Protein AF-A0AAN8U258-F1 (afdb_monomer_lite)

Secondary structure (DSSP, 8-state):
-------HHHHHHHHHHHHHHHHH--S-GGGB-HHHHHT--PPSS-----TT-THHHHHHHHTTSPTTTS-TT-----EE-S-SS-----------HHHHHHHHHTT-TTEESPPPHHHHHHHHHSEE----EE----S------TT--THHHHHHHTT--TTGGGSSEE-S--TTTSSS-EE-BTT--HHHHHHHHS-BS---STTPPPP-B---SGGG-TTSTTSHHHHHHHHHHHHHHHHHHHHHHTT-

InterPro domains:
  IPR002937 Amine oxidase [PF01593] (31-146)
  IPR002937 Amine oxidase [PF01593] (174-243)
  IPR036188 FAD/NAD(P)-binding domain superfamily [G3DSA:3.50.50.60] (152-251)
  IPR036188 FAD/NAD(P)-binding domain superfamily [SSF51905] (26-246)
  IPR050281 Flavin monoamine oxidase and related enzymes [PTHR10742] (7-251)

Structure (mmCIF, N/CA/C/O backbone):
data_AF-A0AAN8U258-F1
#
_entry.id   AF-A0AAN8U258-F1
#
loop_
_atom_site.group_PDB
_atom_site.id
_atom_site.type_symbol
_atom_site.label_atom_id
_atom_site.label_alt_id
_atom_site.label_comp_id
_atom_site.label_asym_id
_atom_site.label_entity_id
_atom_site.label_seq_id
_atom_site.pdbx_PDB_ins_code
_atom_site.Cartn_x
_atom_site.Cartn_y
_atom_site.Cartn_z
_atom_site.occupancy
_atom_site.B_iso_or_equiv
_atom_site.auth_seq_id
_atom_site.auth_comp_id
_atom_site.auth_asym_id
_atom_site.auth_atom_id
_atom_site.pdbx_PDB_model_num
ATOM 1 N N . MET A 1 1 ? 30.251 19.262 -26.623 1.00 35.62 1 MET A N 1
ATOM 2 C CA . MET A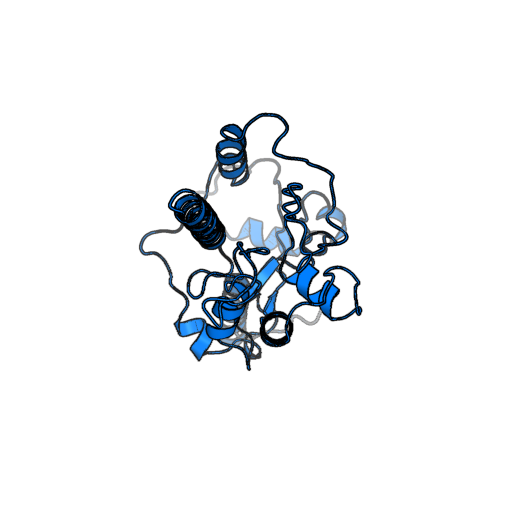 1 1 ? 29.208 18.220 -26.577 1.00 35.62 1 MET A CA 1
ATOM 3 C C . MET A 1 1 ? 29.909 16.888 -26.359 1.00 35.62 1 MET A C 1
ATOM 5 O O . MET A 1 1 ? 30.495 16.354 -27.292 1.00 35.62 1 MET A O 1
ATOM 9 N N . VAL A 1 2 ? 30.006 16.441 -25.107 1.00 36.16 2 VAL A N 1
ATOM 10 C CA . VAL A 1 2 ? 30.630 15.155 -24.766 1.00 36.16 2 VAL A CA 1
ATOM 11 C C . VAL A 1 2 ? 29.507 14.129 -24.780 1.00 36.16 2 VAL A C 1
ATOM 13 O O . VAL A 1 2 ? 28.743 14.045 -23.829 1.00 36.16 2 VAL A O 1
ATOM 16 N N . VAL A 1 3 ? 29.356 13.411 -25.891 1.00 48.56 3 VAL A N 1
ATOM 17 C CA . VAL A 1 3 ? 28.482 12.236 -25.928 1.00 48.56 3 VAL A CA 1
ATOM 18 C C . VAL A 1 3 ? 29.211 11.152 -25.141 1.00 48.56 3 VAL A C 1
ATOM 20 O O . VAL A 1 3 ? 30.232 10.634 -25.598 1.00 48.56 3 VAL A O 1
ATOM 23 N N . LEU A 1 4 ? 28.741 10.870 -23.926 1.00 52.88 4 LEU A N 1
ATOM 24 C CA . LEU A 1 4 ? 29.167 9.704 -23.159 1.00 52.88 4 LEU A CA 1
ATOM 25 C C . LEU A 1 4 ? 28.808 8.466 -23.988 1.00 52.88 4 LEU A C 1
ATOM 27 O O . LEU A 1 4 ? 27.642 8.104 -24.108 1.00 52.88 4 LEU A O 1
ATOM 31 N N . LYS A 1 5 ? 29.810 7.840 -24.613 1.00 61.16 5 LYS A N 1
ATOM 32 C CA . LYS A 1 5 ? 29.659 6.506 -25.201 1.00 61.16 5 LYS A CA 1
ATOM 33 C C . LY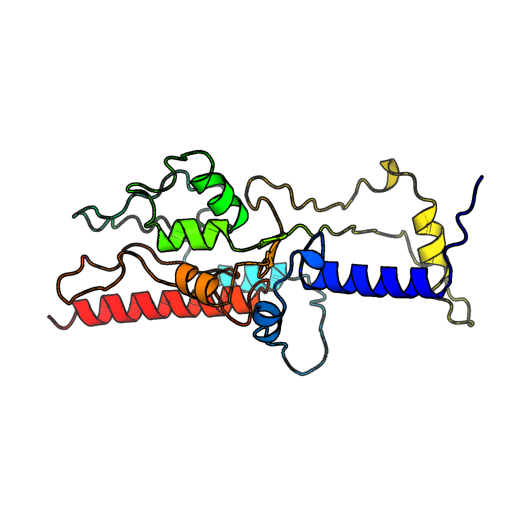S A 1 5 ? 29.563 5.508 -24.054 1.00 61.16 5 LYS A C 1
ATOM 35 O O . LYS A 1 5 ? 30.577 4.960 -23.633 1.00 61.16 5 LYS A O 1
ATOM 40 N N . ILE A 1 6 ? 28.354 5.320 -23.544 1.00 68.81 6 ILE A N 1
ATOM 41 C CA . ILE A 1 6 ? 28.008 4.156 -22.734 1.00 68.81 6 ILE A CA 1
ATOM 42 C C . ILE A 1 6 ? 28.172 2.931 -23.644 1.00 68.81 6 ILE A C 1
ATOM 44 O O . ILE A 1 6 ? 27.825 2.982 -24.831 1.00 68.81 6 ILE A O 1
ATOM 48 N N . SER A 1 7 ? 28.780 1.860 -23.139 1.00 84.56 7 SER A N 1
ATOM 49 C CA . SER A 1 7 ? 28.878 0.621 -23.910 1.00 84.56 7 SER A CA 1
ATOM 50 C C . SER A 1 7 ? 27.478 0.051 -24.169 1.00 84.56 7 SER A C 1
ATOM 52 O O . SER A 1 7 ? 26.546 0.278 -23.399 1.00 84.56 7 SER A O 1
ATOM 54 N N . LEU A 1 8 ? 27.304 -0.705 -25.258 1.00 83.81 8 LEU A N 1
ATOM 55 C CA . LEU A 1 8 ? 26.014 -1.344 -25.546 1.00 83.81 8 LEU A CA 1
ATOM 56 C C . LEU A 1 8 ? 25.542 -2.212 -24.364 1.00 83.81 8 LEU A C 1
ATOM 58 O O . LEU A 1 8 ? 24.357 -2.230 -24.053 1.00 83.81 8 LEU A O 1
ATOM 62 N N . GLU A 1 9 ? 26.474 -2.890 -23.693 1.00 88.12 9 GLU A N 1
ATOM 63 C CA . GLU A 1 9 ? 26.202 -3.745 -22.534 1.00 88.12 9 GLU A CA 1
ATOM 64 C C . GLU A 1 9 ? 25.672 -2.947 -21.338 1.00 88.12 9 GLU A C 1
ATOM 66 O O . GLU A 1 9 ? 24.645 -3.311 -20.771 1.00 88.12 9 GLU A O 1
ATOM 71 N N . GLU A 1 10 ? 26.314 -1.829 -20.995 1.00 88.94 10 GLU A N 1
ATOM 72 C CA . GLU A 1 10 ? 25.856 -0.940 -19.919 1.00 88.94 10 GLU A CA 1
ATOM 73 C C . GLU A 1 10 ? 24.489 -0.321 -20.236 1.00 88.94 10 GLU A C 1
ATOM 75 O O . GLU A 1 10 ? 23.639 -0.226 -19.355 1.00 88.94 10 GLU A O 1
ATOM 80 N N . GLY A 1 11 ? 24.246 0.056 -21.497 1.00 89.88 11 GLY A N 1
ATOM 81 C CA . GLY A 1 11 ? 22.950 0.586 -21.926 1.00 89.88 11 GLY A CA 1
ATOM 82 C C . GLY A 1 11 ? 21.828 -0.449 -21.804 1.00 89.88 11 GLY A C 1
ATOM 83 O O . GLY A 1 11 ? 20.753 -0.146 -21.287 1.00 89.88 11 GLY A O 1
ATOM 84 N N . VAL A 1 12 ? 22.089 -1.691 -22.223 1.00 89.50 12 VAL A N 1
ATOM 85 C CA . VAL A 1 12 ? 21.140 -2.804 -22.075 1.00 89.50 12 VAL A CA 1
ATOM 86 C C . VAL A 1 12 ? 20.884 -3.107 -20.598 1.00 89.50 12 VAL A C 1
ATOM 88 O O . VAL A 1 12 ? 19.730 -3.268 -20.206 1.00 89.50 12 VAL A O 1
ATOM 91 N N . PHE A 1 13 ? 21.929 -3.143 -19.768 1.00 91.56 13 PHE A N 1
ATOM 92 C CA . PHE A 1 13 ? 21.781 -3.361 -18.330 1.00 91.56 13 PHE A CA 1
ATOM 93 C C . PHE A 1 13 ? 20.927 -2.269 -17.675 1.00 91.56 13 PHE A C 1
ATOM 95 O O . PHE A 1 13 ? 19.958 -2.590 -16.991 1.00 91.56 13 PHE A O 1
ATOM 102 N N . ALA A 1 14 ? 21.218 -0.995 -17.952 1.00 89.88 14 ALA A N 1
ATOM 103 C CA . ALA A 1 14 ? 20.452 0.131 -17.425 1.00 89.88 14 ALA A CA 1
ATOM 104 C C . ALA A 1 14 ? 18.976 0.080 -17.856 1.00 89.88 14 ALA A C 1
ATOM 106 O O . ALA A 1 14 ? 18.086 0.419 -17.077 1.00 89.88 14 ALA A O 1
ATOM 107 N N . MET A 1 15 ? 18.690 -0.374 -19.081 1.00 89.62 15 MET A N 1
ATOM 108 C CA . MET A 1 15 ? 17.317 -0.581 -19.546 1.00 89.62 15 MET A CA 1
ATOM 109 C C . MET A 1 15 ? 16.595 -1.649 -18.712 1.00 89.62 15 MET A C 1
ATOM 111 O O . MET A 1 15 ? 15.489 -1.398 -18.238 1.00 89.62 15 MET A O 1
ATOM 115 N N . PHE A 1 16 ? 17.212 -2.814 -18.490 1.00 91.75 16 PHE A N 1
ATOM 116 C CA . PHE A 1 16 ? 16.624 -3.868 -17.652 1.00 91.75 16 PHE A CA 1
ATOM 117 C C . PHE A 1 16 ? 16.439 -3.418 -16.202 1.00 91.75 16 PHE A C 1
ATOM 119 O O . PHE A 1 16 ? 15.386 -3.653 -15.613 1.00 91.75 16 PHE A O 1
ATOM 126 N N . GLU A 1 17 ? 17.428 -2.731 -15.638 1.00 91.56 17 GLU A N 1
ATOM 127 C CA . GLU A 1 17 ? 17.361 -2.176 -14.288 1.00 91.56 17 GLU A CA 1
ATOM 128 C C . GLU A 1 17 ? 16.185 -1.195 -14.142 1.00 91.56 17 GLU A C 1
ATOM 130 O O . GLU A 1 17 ? 15.382 -1.323 -13.218 1.00 91.56 17 GLU A O 1
ATOM 135 N N . ASN A 1 18 ? 16.021 -0.269 -15.094 1.00 89.19 18 ASN A N 1
ATOM 136 C CA . ASN A 1 18 ? 14.896 0.670 -15.132 1.00 89.19 18 ASN A CA 1
ATOM 137 C C . ASN A 1 18 ? 13.540 -0.036 -15.232 1.00 89.19 18 ASN A C 1
ATOM 139 O O . ASN A 1 18 ? 12.591 0.360 -14.557 1.00 89.19 18 ASN A O 1
ATOM 143 N N . ILE A 1 19 ? 13.446 -1.091 -16.045 1.00 89.44 19 ILE A N 1
ATOM 144 C CA . ILE A 1 19 ? 12.230 -1.903 -16.158 1.00 89.44 19 ILE A CA 1
ATOM 145 C C . ILE A 1 19 ? 11.889 -2.536 -14.803 1.00 89.44 19 ILE A C 1
ATOM 147 O O . ILE A 1 19 ? 10.749 -2.455 -14.350 1.00 89.44 19 ILE A O 1
ATOM 151 N N . HIS A 1 20 ? 12.871 -3.115 -14.111 1.00 90.06 20 HIS A N 1
ATOM 152 C CA . HIS A 1 20 ? 12.641 -3.710 -12.795 1.00 90.06 20 HIS A CA 1
ATOM 153 C C . HIS A 1 20 ? 12.273 -2.672 -11.728 1.00 90.06 20 HIS A C 1
ATOM 155 O O . HIS A 1 20 ? 11.380 -2.936 -10.920 1.00 90.06 20 HIS A O 1
ATOM 161 N N . ARG A 1 21 ? 12.887 -1.482 -11.742 1.00 90.62 21 ARG A N 1
ATOM 162 C CA . ARG A 1 21 ? 12.477 -0.362 -10.876 1.00 90.62 21 ARG A CA 1
ATOM 163 C C . ARG A 1 21 ? 11.040 0.067 -11.133 1.00 90.62 21 ARG A C 1
ATOM 165 O O . ARG A 1 21 ? 10.296 0.305 -10.192 1.00 90.62 21 ARG A O 1
ATOM 172 N N . HIS A 1 22 ? 10.618 0.099 -12.396 1.00 87.06 22 HIS A N 1
ATOM 173 C CA . HIS A 1 22 ? 9.234 0.401 -12.750 1.00 87.06 22 HIS A CA 1
ATOM 174 C C . HIS A 1 22 ? 8.250 -0.637 -12.190 1.00 87.06 22 HIS A C 1
ATOM 176 O O . HIS A 1 22 ? 7.246 -0.261 -11.591 1.00 87.06 22 HIS A O 1
ATOM 182 N N . TYR A 1 23 ? 8.545 -1.932 -12.348 1.00 86.50 23 TYR A N 1
ATOM 183 C CA . TYR A 1 23 ? 7.674 -3.007 -11.859 1.00 86.50 23 TYR A CA 1
ATOM 184 C C . TYR A 1 23 ? 7.592 -3.063 -10.331 1.00 86.50 23 TYR A C 1
ATOM 186 O O . TYR A 1 23 ? 6.508 -3.207 -9.773 1.00 86.50 23 TYR A O 1
ATOM 194 N N . SER A 1 24 ? 8.734 -2.934 -9.658 1.00 88.75 24 SER A N 1
ATOM 195 C CA . SER A 1 24 ? 8.829 -2.989 -8.193 1.00 88.75 24 SER A CA 1
ATOM 196 C C . SER A 1 24 ? 8.462 -1.674 -7.507 1.00 88.75 24 SER A C 1
ATOM 198 O O . SER A 1 24 ? 8.210 -1.653 -6.308 1.00 88.75 24 SER A O 1
ATOM 200 N N . SER A 1 25 ? 8.449 -0.563 -8.246 1.00 89.81 25 SER A N 1
ATOM 201 C CA . SER A 1 25 ? 8.381 0.808 -7.721 1.00 89.81 25 SER A CA 1
ATOM 202 C C . SER A 1 25 ? 9.557 1.225 -6.826 1.00 89.81 25 SER A C 1
ATOM 204 O O . SER A 1 25 ? 9.534 2.328 -6.280 1.00 89.81 25 SER A O 1
ATOM 206 N N . ALA A 1 26 ? 10.582 0.384 -6.657 1.00 91.38 26 ALA A N 1
ATOM 207 C CA . ALA A 1 26 ? 11.764 0.733 -5.880 1.00 91.38 26 ALA A CA 1
ATOM 208 C C . ALA A 1 26 ? 12.668 1.695 -6.666 1.00 91.38 26 ALA A C 1
ATOM 210 O O . ALA A 1 26 ? 12.958 1.471 -7.840 1.00 91.38 26 ALA A O 1
ATOM 211 N N . ASP A 1 27 ? 13.147 2.744 -5.995 1.00 87.06 27 ASP A N 1
ATOM 212 C CA . ASP A 1 27 ? 14.077 3.724 -6.581 1.00 87.06 27 ASP A CA 1
ATOM 213 C C . ASP A 1 27 ? 15.481 3.130 -6.794 1.00 87.06 27 ASP A C 1
ATOM 215 O O . ASP A 1 27 ? 16.183 3.442 -7.752 1.00 87.06 27 ASP A O 1
ATOM 219 N N . ASP A 1 28 ? 15.864 2.191 -5.931 1.00 90.81 28 ASP A N 1
ATOM 220 C CA . ASP A 1 28 ? 17.096 1.416 -6.033 1.00 90.81 28 ASP A CA 1
ATOM 221 C C . ASP A 1 28 ? 16.773 -0.065 -5.806 1.00 90.81 28 ASP A C 1
ATOM 223 O O . ASP A 1 28 ? 16.211 -0.438 -4.771 1.00 90.81 28 ASP A O 1
ATOM 227 N N . LEU A 1 29 ? 17.145 -0.921 -6.765 1.00 91.81 29 LEU A N 1
ATOM 228 C CA . LEU A 1 29 ? 16.950 -2.370 -6.657 1.00 91.81 29 LEU A CA 1
ATOM 229 C C . LEU A 1 29 ? 17.737 -2.971 -5.485 1.00 91.81 29 LEU A C 1
ATOM 231 O O . LEU A 1 29 ? 17.333 -3.999 -4.951 1.00 91.81 29 LEU A O 1
ATOM 235 N N . GLY A 1 30 ? 18.815 -2.320 -5.035 1.00 93.69 30 GLY A N 1
ATOM 236 C CA . GLY A 1 30 ? 19.544 -2.688 -3.820 1.00 93.69 30 GLY A CA 1
ATOM 237 C C . GLY A 1 30 ? 18.720 -2.545 -2.537 1.00 93.69 30 GLY A C 1
ATOM 238 O O . GLY A 1 30 ? 19.106 -3.081 -1.500 1.00 93.69 30 GLY A O 1
ATOM 239 N N . THR A 1 31 ? 17.575 -1.857 -2.599 1.00 94.50 31 THR A N 1
ATOM 240 C CA . THR A 1 31 ? 16.639 -1.737 -1.475 1.00 94.50 31 THR A CA 1
ATOM 241 C C . THR A 1 31 ? 15.570 -2.820 -1.459 1.00 94.50 31 THR A C 1
ATOM 243 O O . THR A 1 31 ? 14.851 -2.889 -0.469 1.00 94.50 31 THR A O 1
ATOM 246 N N . LEU A 1 32 ? 15.461 -3.668 -2.488 1.00 93.81 32 LEU A N 1
ATOM 247 C CA . LEU A 1 32 ? 14.484 -4.758 -2.543 1.00 93.81 32 LEU A CA 1
ATOM 248 C C . LEU A 1 32 ? 14.978 -5.991 -1.789 1.00 93.81 32 LEU A C 1
ATOM 250 O O . LEU A 1 32 ? 16.111 -6.440 -1.975 1.00 93.81 32 LEU A O 1
ATOM 254 N N . ASP A 1 33 ? 14.108 -6.579 -0.971 1.00 95.94 33 ASP A N 1
ATOM 255 C CA . ASP A 1 33 ? 14.390 -7.877 -0.372 1.00 95.94 33 ASP A CA 1
ATOM 256 C C . ASP A 1 33 ? 14.113 -9.001 -1.372 1.00 95.94 33 ASP A C 1
ATOM 258 O O . ASP A 1 33 ? 12.989 -9.205 -1.830 1.00 95.94 33 ASP A O 1
ATOM 262 N N . PHE A 1 34 ? 15.151 -9.775 -1.678 1.00 93.50 34 PHE A N 1
ATOM 263 C CA . PHE A 1 34 ? 15.062 -10.872 -2.635 1.00 93.50 34 PHE A CA 1
ATOM 264 C C . PHE A 1 34 ? 14.067 -11.965 -2.216 1.00 93.50 34 PHE A C 1
ATOM 266 O O . PHE A 1 34 ? 13.352 -12.497 -3.063 1.00 93.50 34 PHE A O 1
ATOM 273 N N . ASN A 1 35 ? 14.006 -12.317 -0.927 1.00 92.81 35 ASN A N 1
ATOM 274 C CA . ASN A 1 35 ? 13.087 -13.360 -0.466 1.00 92.81 35 ASN A CA 1
ATOM 275 C C . ASN A 1 35 ? 11.646 -12.850 -0.448 1.00 92.81 35 ASN A C 1
ATOM 277 O O . ASN A 1 35 ? 10.739 -13.606 -0.784 1.00 92.81 35 ASN A O 1
ATOM 281 N N . GLY A 1 36 ? 11.447 -11.577 -0.100 1.00 90.75 36 GLY A N 1
ATOM 282 C CA . GLY A 1 36 ? 10.155 -10.907 -0.199 1.00 90.75 36 GLY A CA 1
ATOM 283 C C . GLY A 1 36 ? 9.604 -10.912 -1.623 1.00 90.75 36 GLY A C 1
ATOM 284 O O . GLY A 1 36 ? 8.463 -11.314 -1.835 1.00 90.75 36 GLY A O 1
ATOM 285 N N . GLU A 1 37 ? 10.433 -10.550 -2.604 1.00 90.25 37 GLU A N 1
ATOM 286 C CA . GLU A 1 37 ? 10.040 -10.528 -4.019 1.00 90.25 37 GLU A CA 1
ATOM 287 C C . GLU A 1 37 ? 9.693 -11.920 -4.574 1.00 90.25 37 GLU A C 1
ATOM 289 O O . GLU A 1 37 ? 8.816 -12.043 -5.427 1.00 90.25 37 GLU A O 1
ATOM 294 N N . ILE A 1 38 ? 10.300 -12.999 -4.061 1.00 92.12 38 ILE A N 1
ATOM 295 C CA . ILE A 1 38 ? 9.949 -14.377 -4.460 1.00 92.12 38 ILE A CA 1
ATOM 296 C C . ILE A 1 38 ? 8.494 -14.734 -4.113 1.00 92.12 38 ILE A C 1
ATOM 298 O O . ILE A 1 38 ? 7.892 -15.573 -4.785 1.00 92.12 38 ILE A O 1
ATOM 302 N N . GLU A 1 39 ? 7.913 -14.126 -3.077 1.00 93.19 39 GLU A N 1
ATOM 303 C CA . GLU A 1 39 ? 6.523 -14.383 -2.685 1.00 93.19 39 GLU A CA 1
ATOM 304 C C . GLU A 1 39 ? 5.499 -13.678 -3.596 1.00 93.19 39 GLU A C 1
ATOM 306 O O . GLU A 1 39 ? 4.302 -13.998 -3.551 1.00 93.19 39 GLU A O 1
ATOM 311 N N . TYR A 1 40 ? 5.948 -12.741 -4.441 1.00 92.12 40 TYR A N 1
ATOM 312 C CA . TYR A 1 40 ? 5.090 -12.023 -5.374 1.00 92.12 40 TYR A CA 1
ATOM 313 C C . TYR A 1 40 ? 4.510 -12.961 -6.438 1.00 92.12 40 TYR A C 1
ATOM 315 O O . TYR A 1 40 ? 5.220 -13.682 -7.141 1.00 92.12 40 TYR A O 1
ATOM 323 N N . CYS A 1 41 ? 3.187 -12.944 -6.586 1.00 91.50 41 CYS A N 1
ATOM 324 C CA . CYS A 1 41 ? 2.470 -13.831 -7.492 1.00 91.50 41 CYS A CA 1
ATOM 325 C C . CYS A 1 41 ? 1.999 -13.085 -8.741 1.00 91.50 41 CYS A C 1
ATOM 327 O O . CYS A 1 41 ? 1.027 -12.331 -8.700 1.00 91.50 41 CYS A O 1
ATOM 329 N N . ASN A 1 42 ? 2.631 -13.382 -9.877 1.00 87.19 42 ASN A N 1
ATOM 330 C CA . ASN A 1 42 ? 2.152 -12.945 -11.185 1.00 87.19 42 ASN A CA 1
ATOM 331 C C . ASN A 1 42 ? 1.036 -13.859 -11.702 1.00 87.19 42 ASN A C 1
ATOM 333 O O . ASN A 1 42 ? 1.134 -15.090 -11.650 1.00 87.19 42 ASN A O 1
ATOM 337 N N . PHE A 1 43 ? -0.015 -13.256 -12.258 1.00 86.62 43 PHE A N 1
ATOM 338 C CA . PHE A 1 43 ? -1.033 -14.011 -12.979 1.00 86.62 43 PHE A CA 1
ATOM 339 C C . PHE A 1 43 ? -0.507 -14.505 -14.322 1.00 86.62 43 PHE A C 1
ATOM 341 O O . PHE A 1 43 ? 0.360 -13.899 -14.944 1.00 86.62 43 PHE A O 1
ATOM 348 N N . HIS A 1 44 ? -1.041 -15.639 -14.760 1.00 88.00 44 HIS A N 1
ATOM 349 C CA . HIS A 1 44 ? -0.741 -16.188 -16.074 1.00 88.00 44 HIS A CA 1
ATOM 350 C C . HIS A 1 44 ? -1.568 -15.483 -17.152 1.00 88.00 44 HIS A C 1
ATOM 352 O O . HIS A 1 44 ? -2.691 -15.047 -16.892 1.00 88.00 44 HIS A O 1
ATOM 358 N N . GLY A 1 45 ? -1.044 -15.471 -18.375 1.00 90.38 45 GLY A N 1
ATOM 359 C CA . GLY A 1 45 ? -1.675 -14.830 -19.527 1.00 90.38 45 GLY A CA 1
ATOM 360 C C . GLY A 1 45 ? -1.063 -13.470 -19.845 1.00 90.38 45 GLY A C 1
ATOM 361 O O . GLY A 1 45 ? -0.128 -13.026 -19.184 1.00 90.38 45 GLY A O 1
ATOM 362 N N . ASP A 1 46 ? -1.590 -12.844 -20.892 1.00 89.12 46 ASP A N 1
ATOM 363 C CA . ASP A 1 46 ? -1.061 -11.587 -21.410 1.00 89.12 46 ASP A CA 1
ATOM 364 C C . ASP A 1 46 ? -1.557 -10.388 -20.590 1.00 89.12 46 ASP A C 1
ATOM 366 O O . ASP A 1 46 ? -2.715 -10.332 -20.159 1.00 89.12 46 ASP A O 1
ATOM 370 N N . GLU A 1 47 ? -0.693 -9.388 -20.420 1.00 86.50 47 GLU A N 1
ATOM 371 C CA . GLU A 1 47 ? -1.077 -8.105 -19.837 1.00 86.50 47 GLU A CA 1
ATOM 372 C C . GLU A 1 47 ? -2.006 -7.344 -20.793 1.00 86.50 47 GLU A C 1
ATOM 374 O O . GLU A 1 47 ? -1.714 -7.161 -21.976 1.00 86.50 47 GLU A O 1
ATOM 379 N N . MET A 1 48 ? -3.143 -6.872 -20.276 1.00 87.12 48 MET A N 1
ATOM 380 C CA . MET A 1 48 ? -4.143 -6.151 -21.064 1.00 87.12 48 MET A CA 1
ATOM 381 C C . MET A 1 48 ? -4.315 -4.716 -20.579 1.00 87.12 48 MET A C 1
ATOM 383 O O . MET A 1 48 ? -4.448 -4.446 -19.385 1.00 87.12 48 MET A O 1
ATOM 387 N N . THR A 1 49 ? -4.415 -3.785 -21.527 1.00 84.19 49 THR A N 1
ATOM 388 C CA . THR A 1 49 ? -4.764 -2.393 -21.242 1.00 84.19 49 THR A CA 1
ATOM 389 C C . THR A 1 49 ? -6.277 -2.184 -21.306 1.00 84.19 49 THR A C 1
ATOM 391 O O . THR A 1 49 ? -6.979 -2.690 -22.184 1.00 84.19 49 THR A O 1
ATOM 394 N N . ILE A 1 50 ? -6.817 -1.404 -20.366 1.00 85.62 50 ILE A N 1
ATOM 395 C CA . ILE A 1 50 ? -8.239 -1.040 -20.362 1.00 85.62 50 ILE A CA 1
ATOM 396 C C . ILE A 1 50 ? -8.420 0.195 -21.247 1.00 85.62 50 ILE A C 1
ATOM 398 O O . ILE A 1 50 ? -8.199 1.319 -20.802 1.00 85.62 50 ILE A O 1
ATOM 402 N N . ALA A 1 51 ? -8.866 -0.006 -22.490 1.00 79.50 51 ALA A N 1
ATOM 403 C CA . ALA A 1 51 ? -8.968 1.054 -23.502 1.00 79.50 51 ALA A CA 1
ATOM 404 C C . ALA A 1 51 ? -9.815 2.275 -23.079 1.00 79.50 51 ALA A C 1
ATOM 406 O O . ALA A 1 51 ? -9.554 3.393 -23.508 1.00 79.50 51 ALA A O 1
ATOM 407 N N . LYS A 1 52 ? -10.825 2.089 -22.215 1.00 82.00 52 LYS A N 1
ATOM 408 C CA . LYS A 1 52 ? -11.672 3.181 -21.685 1.00 82.00 52 LYS A CA 1
ATOM 409 C C . LYS A 1 52 ? -11.102 3.854 -20.426 1.00 82.00 52 LYS A C 1
ATOM 411 O O . LYS A 1 52 ? -11.788 4.659 -19.799 1.00 82.00 52 LYS A O 1
ATOM 416 N N . GLY A 1 53 ? -9.878 3.501 -20.042 1.00 82.38 53 GLY A N 1
ATOM 417 C CA . GLY A 1 53 ? -9.236 3.927 -18.805 1.00 82.38 53 GLY A CA 1
ATOM 418 C C . GLY A 1 53 ? -9.730 3.156 -17.579 1.00 82.38 53 GLY A C 1
ATOM 419 O O . GLY A 1 53 ? -10.903 2.782 -17.468 1.00 82.38 53 GLY A O 1
ATOM 420 N N . TYR A 1 54 ? -8.829 2.956 -16.615 1.00 88.50 54 TYR A N 1
ATOM 421 C CA . TYR A 1 54 ? -9.101 2.185 -15.394 1.00 88.50 54 TYR A CA 1
ATOM 422 C C . TYR A 1 54 ? -10.199 2.815 -14.517 1.00 88.50 54 TYR A C 1
ATOM 424 O O . TYR A 1 54 ? -10.928 2.114 -13.819 1.00 88.50 54 TYR A O 1
ATOM 432 N N . LEU A 1 55 ? -10.405 4.135 -14.620 1.00 88.06 55 LEU A N 1
ATOM 433 C CA . LEU A 1 55 ? -11.467 4.852 -13.905 1.00 88.06 55 LEU A CA 1
ATOM 434 C C . LEU A 1 55 ? -12.871 4.288 -14.195 1.00 88.06 55 LEU A C 1
ATOM 436 O O . LEU A 1 55 ? -13.759 4.393 -13.353 1.00 88.06 55 LEU A O 1
ATOM 440 N N . SER A 1 56 ? -13.080 3.670 -15.362 1.00 89.75 56 SER A N 1
ATOM 441 C CA . SER A 1 56 ? -14.343 2.999 -15.693 1.00 89.75 56 SER A CA 1
ATOM 442 C C . SER A 1 56 ? -14.688 1.861 -14.722 1.00 89.75 56 SER A C 1
ATOM 444 O O . SER A 1 56 ? -15.852 1.722 -14.347 1.00 89.75 56 SER A O 1
ATOM 446 N N . VAL A 1 57 ? -13.686 1.113 -14.244 1.00 91.56 57 VAL A N 1
ATOM 447 C CA . VAL A 1 57 ? -13.854 0.038 -13.252 1.00 91.56 57 VAL A CA 1
ATOM 448 C C . VAL A 1 57 ? -14.292 0.622 -11.913 1.00 91.56 57 VAL A C 1
ATOM 450 O O . VAL A 1 57 ? -15.288 0.185 -11.342 1.00 91.56 57 VAL A O 1
ATOM 453 N N . ILE A 1 58 ? -13.602 1.667 -11.447 1.00 90.50 58 ILE A N 1
ATOM 454 C CA . ILE A 1 58 ? -13.914 2.330 -10.173 1.00 90.50 58 ILE A CA 1
ATOM 455 C C . ILE A 1 58 ? -15.319 2.939 -10.202 1.00 90.50 58 ILE A C 1
ATOM 457 O O . ILE A 1 58 ? -16.086 2.757 -9.261 1.00 90.50 58 ILE A O 1
ATOM 461 N N . LYS A 1 59 ? -15.699 3.597 -11.306 1.00 90.25 59 LYS A N 1
ATOM 462 C CA . LYS A 1 59 ? -17.058 4.130 -11.498 1.00 90.25 59 LYS A CA 1
ATOM 463 C C . LYS A 1 59 ? -18.118 3.031 -11.450 1.00 90.25 59 LYS A C 1
ATOM 465 O O . LYS A 1 59 ? -19.165 3.232 -10.843 1.00 90.25 59 LYS A O 1
ATOM 470 N N . SER A 1 60 ? -17.843 1.873 -12.051 1.00 92.69 60 SER A N 1
ATOM 471 C CA . SER A 1 60 ? -18.753 0.727 -12.002 1.00 92.69 60 SER A CA 1
ATOM 472 C C . SER A 1 60 ? -18.924 0.201 -10.575 1.00 92.69 60 SER A C 1
ATOM 474 O O . SER A 1 60 ? -20.051 -0.047 -10.159 1.00 92.69 60 SER A O 1
ATOM 476 N N . LEU A 1 61 ? -17.835 0.071 -9.811 1.00 91.81 61 LEU A N 1
ATOM 477 C CA . LEU A 1 61 ? -17.887 -0.373 -8.413 1.00 91.81 61 LEU A CA 1
ATOM 478 C C . LEU A 1 61 ? -18.597 0.642 -7.507 1.00 91.81 61 LEU A C 1
ATOM 480 O O . LEU A 1 61 ? -19.384 0.254 -6.654 1.00 91.81 61 LEU A O 1
ATOM 484 N N . ALA A 1 62 ? -18.372 1.940 -7.710 1.00 90.50 62 ALA A N 1
ATOM 485 C CA . ALA A 1 62 ? -19.045 2.979 -6.936 1.00 90.50 62 ALA A CA 1
ATOM 486 C C . ALA A 1 62 ? -20.556 3.040 -7.222 1.00 90.50 62 ALA A C 1
ATOM 488 O O . ALA A 1 62 ? -21.332 3.353 -6.328 1.00 90.50 62 ALA A O 1
ATOM 489 N N . SER A 1 63 ? -20.986 2.703 -8.446 1.00 91.88 63 SER A N 1
ATOM 490 C CA . SER A 1 63 ? -22.397 2.801 -8.859 1.00 91.88 63 SER A CA 1
ATOM 491 C C . SER A 1 63 ? -23.358 1.856 -8.130 1.00 91.88 63 SER A C 1
ATOM 493 O O . SER A 1 63 ? -24.566 2.061 -8.197 1.00 91.88 63 SER A O 1
ATOM 495 N N . VAL A 1 64 ? -22.841 0.825 -7.452 1.00 93.81 64 VAL A N 1
ATOM 496 C CA . VAL A 1 64 ? -23.657 -0.115 -6.667 1.00 93.81 64 VAL A CA 1
ATOM 497 C C . VAL A 1 64 ? -23.743 0.260 -5.185 1.00 93.81 64 VAL A C 1
ATOM 499 O O . VAL A 1 64 ? -24.450 -0.407 -4.432 1.00 93.81 64 VAL A O 1
ATOM 502 N N . LEU A 1 65 ? -23.024 1.300 -4.750 1.00 90.06 65 LEU A N 1
ATOM 503 C CA . LEU A 1 65 ? -23.101 1.798 -3.380 1.00 90.06 65 LEU A CA 1
ATOM 504 C C . LEU A 1 65 ? -24.341 2.693 -3.215 1.00 90.06 65 LEU A C 1
ATOM 506 O O . LEU A 1 65 ? -24.655 3.458 -4.126 1.00 90.06 65 LEU A O 1
ATOM 510 N N . PRO A 1 66 ? -25.040 2.631 -2.066 1.00 91.19 66 PRO A N 1
ATOM 511 C CA . PRO A 1 66 ? -26.146 3.533 -1.771 1.00 91.19 66 PRO A CA 1
ATOM 512 C C . PRO A 1 66 ? -25.748 5.010 -1.866 1.00 91.19 66 PRO A C 1
ATOM 514 O O . PRO A 1 66 ? -24.643 5.402 -1.473 1.00 91.19 66 PRO A O 1
ATOM 517 N N . ASP A 1 67 ? -26.685 5.840 -2.322 1.00 86.12 67 ASP A N 1
ATOM 518 C CA . ASP A 1 67 ? -26.492 7.285 -2.390 1.00 86.12 67 ASP A CA 1
ATOM 519 C C . ASP A 1 67 ? -26.150 7.865 -1.009 1.00 86.12 67 ASP A C 1
ATOM 521 O O . ASP A 1 67 ? -26.758 7.527 0.006 1.00 86.12 67 ASP A O 1
ATOM 525 N N . GLY A 1 68 ? -25.163 8.760 -0.973 1.00 82.44 68 GLY A N 1
ATOM 526 C CA . GLY A 1 68 ? -24.716 9.418 0.258 1.00 82.44 68 GLY A CA 1
ATOM 527 C C . GLY A 1 68 ? -23.785 8.584 1.144 1.00 82.44 68 GLY A C 1
ATOM 528 O O . GLY A 1 68 ? -23.215 9.145 2.080 1.00 82.44 68 GLY A O 1
ATOM 529 N N . LEU A 1 69 ? -23.563 7.298 0.836 1.00 84.12 69 LEU A N 1
ATOM 530 C CA . LEU A 1 69 ? -22.592 6.473 1.563 1.00 84.12 69 LEU A CA 1
ATOM 531 C C . LEU A 1 69 ? -21.154 6.925 1.276 1.00 84.12 69 LEU A C 1
ATOM 533 O O . LEU A 1 69 ? -20.327 7.026 2.177 1.00 84.12 69 LEU A O 1
ATOM 537 N N . THR A 1 70 ? -20.847 7.236 0.015 1.00 81.62 70 THR A N 1
ATOM 538 C CA . THR A 1 70 ? -19.520 7.727 -0.370 1.00 81.62 70 THR A CA 1
ATOM 539 C C . THR A 1 70 ? -19.426 9.236 -0.169 1.00 81.62 70 THR A C 1
ATOM 541 O O . THR A 1 70 ? -20.052 10.015 -0.887 1.00 81.62 70 THR A O 1
ATOM 544 N N . GLN A 1 71 ? -18.602 9.664 0.785 1.00 83.12 71 GLN A N 1
ATOM 545 C CA . GLN A 1 71 ? -18.375 11.079 1.073 1.00 83.12 71 GLN A CA 1
ATOM 546 C C . GLN A 1 71 ? -17.053 11.544 0.456 1.00 83.12 71 GLN A C 1
ATOM 548 O O . GLN A 1 71 ? -15.973 11.307 0.994 1.00 83.12 71 GLN A O 1
ATOM 553 N N . LEU A 1 72 ? -17.133 12.216 -0.694 1.00 84.25 72 LEU A N 1
ATOM 554 C CA . LEU A 1 72 ? -15.965 12.807 -1.353 1.00 84.25 72 LEU A CA 1
ATOM 555 C C . LEU A 1 72 ? -15.551 14.126 -0.688 1.00 84.25 72 LEU A C 1
ATOM 557 O O . LEU A 1 72 ? -16.321 14.744 0.048 1.00 84.25 72 LEU A O 1
ATOM 561 N N . CYS A 1 73 ? -14.319 14.566 -0.963 1.00 82.75 73 CYS A N 1
ATOM 562 C CA . CYS A 1 73 ? -13.736 15.801 -0.420 1.00 82.75 73 CYS A CA 1
ATOM 563 C C . CYS A 1 73 ? -13.682 15.850 1.117 1.00 82.75 73 CYS A C 1
ATOM 565 O O . CYS A 1 73 ? -13.552 16.925 1.704 1.00 82.75 73 CYS A O 1
ATOM 567 N N . ARG A 1 74 ? -13.757 14.689 1.776 1.00 80.50 74 ARG A N 1
ATOM 568 C CA . ARG A 1 74 ? -13.541 14.550 3.212 1.00 80.50 74 ARG A CA 1
ATOM 569 C C . ARG A 1 74 ? -12.208 13.873 3.466 1.00 80.50 74 ARG A C 1
ATOM 571 O O . ARG A 1 74 ? -11.964 12.762 3.011 1.00 80.50 74 ARG A O 1
ATOM 578 N N . LYS A 1 75 ? -11.344 14.565 4.201 1.00 80.62 75 LYS A N 1
ATOM 579 C CA . LYS A 1 75 ? -10.062 14.034 4.652 1.00 80.62 75 LYS A CA 1
ATOM 580 C C . LYS A 1 75 ? -10.218 13.517 6.076 1.00 80.62 75 LYS A C 1
ATOM 582 O O . LYS A 1 75 ? -10.540 14.300 6.967 1.00 80.62 75 LYS A O 1
ATOM 587 N N . ALA A 1 76 ? -9.944 12.233 6.289 1.00 79.50 76 ALA A N 1
ATOM 588 C CA . ALA A 1 76 ? -9.800 11.689 7.633 1.00 79.50 76 ALA A CA 1
ATOM 589 C C . ALA A 1 76 ? -8.557 12.308 8.296 1.00 79.50 76 ALA A C 1
ATOM 591 O O . ALA A 1 76 ? -7.459 12.272 7.736 1.00 79.50 76 ALA A O 1
ATOM 592 N N . THR A 1 77 ? -8.734 12.929 9.462 1.00 80.94 77 THR A N 1
ATOM 593 C CA . THR A 1 77 ? -7.650 13.596 10.207 1.00 80.94 77 THR A CA 1
ATOM 594 C C . THR A 1 77 ? -7.294 12.877 11.501 1.00 80.94 77 THR A C 1
ATOM 596 O O . THR A 1 77 ? -6.154 12.980 11.951 1.00 80.94 77 THR A O 1
ATOM 599 N N . LYS A 1 78 ? -8.252 12.154 12.089 1.00 85.31 78 LYS A N 1
ATOM 600 C CA . LYS A 1 78 ? -8.101 11.428 13.347 1.00 85.31 78 LYS A CA 1
ATOM 601 C C . LYS A 1 78 ? -9.029 10.214 13.372 1.00 85.31 78 LYS A C 1
ATOM 603 O O . LYS A 1 78 ? -10.184 10.328 12.979 1.00 85.31 78 LYS A O 1
ATOM 608 N N . ILE A 1 79 ? -8.513 9.088 13.853 1.00 85.69 79 ILE A N 1
ATOM 609 C CA . ILE A 1 79 ? -9.210 7.817 14.049 1.00 85.69 79 ILE A CA 1
ATOM 610 C C . ILE A 1 79 ? -9.147 7.498 15.540 1.00 85.69 79 ILE A C 1
ATOM 612 O O . ILE A 1 79 ? -8.068 7.275 16.097 1.00 85.69 79 ILE A O 1
ATOM 616 N N . GLU A 1 80 ? -10.304 7.511 16.191 1.00 86.50 80 GLU A N 1
ATOM 617 C CA . GLU A 1 80 ? -10.440 7.152 17.601 1.00 86.50 80 GLU A CA 1
ATOM 618 C C . GLU A 1 80 ? -10.898 5.697 17.720 1.00 86.50 80 GLU A C 1
ATOM 620 O O . GLU A 1 80 ? -11.818 5.268 17.030 1.00 86.50 80 GLU A O 1
ATOM 625 N N . TRP A 1 81 ? -10.228 4.919 18.566 1.00 84.81 81 TRP A N 1
ATOM 626 C CA . TRP A 1 81 ? -10.543 3.513 18.810 1.00 84.81 81 TRP A CA 1
ATOM 627 C C . TRP A 1 81 ? -10.246 3.140 20.268 1.00 84.81 81 TRP A C 1
ATOM 629 O O . TRP A 1 81 ? -9.787 3.959 21.056 1.00 84.81 81 TRP A O 1
ATOM 639 N N . GLN A 1 82 ? -10.554 1.907 20.661 1.00 73.88 82 GLN A N 1
ATOM 640 C CA . GLN A 1 82 ? -10.540 1.403 22.042 1.00 73.88 82 GLN A CA 1
ATOM 641 C C . GLN A 1 82 ? -11.455 2.160 23.020 1.00 73.88 82 GLN A C 1
ATOM 643 O O . GLN A 1 82 ? -11.265 2.061 24.229 1.00 73.88 82 GLN A O 1
ATOM 648 N N . SER A 1 83 ? -12.471 2.876 22.530 1.00 63.66 83 SER A N 1
ATOM 649 C CA . SER A 1 83 ? -13.554 3.379 23.379 1.00 63.66 83 SER A CA 1
ATOM 650 C C . SER A 1 83 ? -14.588 2.287 23.659 1.00 63.66 83 SER A C 1
ATOM 652 O O . SER A 1 83 ? -14.922 1.504 22.772 1.00 63.66 83 SER A O 1
ATOM 654 N N . ASP A 1 84 ? -15.149 2.282 24.872 1.00 57.28 84 ASP A N 1
ATOM 655 C CA . ASP A 1 84 ? -16.304 1.440 25.235 1.00 57.28 84 ASP A CA 1
ATOM 656 C C . ASP A 1 84 ? -17.580 1.828 24.458 1.00 57.28 84 ASP A C 1
ATOM 658 O O . ASP A 1 84 ? -18.555 1.079 24.429 1.00 57.28 84 ASP A O 1
ATOM 662 N N . LEU A 1 85 ? -17.572 2.993 23.799 1.00 46.22 85 LEU A N 1
ATOM 663 C CA . LEU A 1 85 ? -18.543 3.330 22.769 1.00 46.22 85 LEU A CA 1
ATOM 664 C C . LEU A 1 85 ? -18.159 2.619 21.471 1.00 46.22 85 LEU A C 1
ATOM 666 O O . LEU A 1 85 ? -17.139 2.943 20.859 1.00 46.22 85 LEU A O 1
ATOM 670 N N . ILE A 1 86 ? -19.017 1.697 21.036 1.00 45.12 86 ILE A N 1
ATOM 671 C CA . ILE A 1 86 ? -19.160 1.353 19.621 1.00 45.12 86 ILE A CA 1
ATOM 672 C C . ILE A 1 86 ? -19.531 2.668 18.933 1.00 45.12 86 ILE A C 1
ATOM 674 O O . ILE A 1 86 ? -20.659 3.141 19.059 1.00 45.12 86 ILE A O 1
ATOM 678 N N . LEU A 1 87 ? -18.563 3.326 18.298 1.00 42.03 87 LEU A N 1
ATOM 679 C CA . LEU A 1 87 ? -18.870 4.460 17.445 1.00 42.03 87 LEU A CA 1
ATOM 680 C C . LEU A 1 87 ? -19.671 3.896 16.267 1.00 42.03 87 LEU A C 1
ATOM 682 O O . LEU A 1 87 ? -19.111 3.264 15.383 1.00 42.03 87 LEU A O 1
ATOM 686 N N . GLU A 1 88 ? -20.984 4.137 16.257 1.00 41.91 88 GLU A N 1
ATOM 687 C CA . GLU A 1 88 ? -21.860 3.960 15.082 1.00 41.91 88 GLU A CA 1
ATOM 688 C C . GLU A 1 88 ? -21.508 4.934 13.937 1.00 41.91 88 GLU A C 1
ATOM 690 O O . GLU A 1 88 ? -22.199 4.994 12.922 1.00 41.91 88 GLU A O 1
ATOM 695 N N . ASN A 1 89 ? -20.426 5.702 14.082 1.00 41.16 89 ASN A N 1
ATOM 696 C CA . ASN A 1 89 ? -19.856 6.492 13.009 1.00 41.16 89 ASN A CA 1
ATOM 697 C C . ASN A 1 89 ? -18.859 5.614 12.256 1.00 41.16 89 ASN A C 1
ATOM 699 O O . ASN A 1 89 ? -17.697 5.484 12.644 1.00 41.16 89 ASN A O 1
ATOM 703 N N . ASP A 1 90 ? -19.353 5.006 11.183 1.00 51.19 90 ASP A N 1
ATOM 704 C CA . ASP A 1 90 ? -18.596 4.231 10.199 1.00 51.19 90 ASP A CA 1
ATOM 705 C C . ASP A 1 90 ? -17.722 5.180 9.347 1.00 51.19 90 ASP A C 1
ATOM 707 O O . ASP A 1 90 ? -17.871 5.303 8.130 1.00 51.19 90 ASP A O 1
ATOM 711 N N . ASP A 1 91 ? -16.841 5.941 10.007 1.00 55.47 91 ASP A N 1
ATOM 712 C CA . ASP A 1 91 ? -15.940 6.914 9.385 1.00 55.47 91 ASP A CA 1
ATOM 713 C C . ASP A 1 91 ? -14.753 6.173 8.741 1.00 55.47 91 ASP A C 1
ATOM 715 O O . ASP A 1 91 ? -13.591 6.297 9.135 1.00 55.47 91 ASP A O 1
ATOM 719 N N . GLY A 1 92 ? -15.059 5.356 7.731 1.00 55.97 92 GLY A N 1
ATOM 720 C CA . GLY A 1 92 ? -14.071 4.714 6.877 1.00 55.97 92 GLY A CA 1
ATOM 721 C C . GLY A 1 92 ? -13.250 5.765 6.128 1.00 55.97 92 GLY A C 1
ATOM 722 O O . GLY A 1 92 ? -13.771 6.519 5.307 1.00 55.97 92 GLY A O 1
ATOM 723 N N . GLY A 1 93 ? -11.947 5.822 6.405 1.00 62.44 93 GLY A N 1
ATOM 724 C CA . GLY A 1 93 ? -10.996 6.681 5.702 1.00 62.44 93 GLY A CA 1
ATOM 725 C C . GLY A 1 93 ? -10.045 5.864 4.833 1.00 62.44 93 GLY A C 1
ATOM 726 O O . GLY A 1 93 ? -9.432 4.913 5.311 1.00 62.44 93 GLY A O 1
ATOM 727 N N . ASN A 1 94 ? -9.865 6.261 3.571 1.00 67.81 94 ASN A N 1
ATOM 728 C CA . ASN A 1 94 ? -8.807 5.705 2.728 1.00 67.81 94 ASN A CA 1
ATOM 729 C C . ASN A 1 94 ? -7.487 6.413 3.044 1.00 67.81 94 ASN A C 1
ATOM 731 O O . ASN A 1 94 ? -7.371 7.625 2.858 1.00 67.81 94 ASN A O 1
ATOM 735 N N . VAL A 1 95 ? -6.495 5.654 3.506 1.00 81.75 95 VAL A N 1
ATOM 736 C CA . VAL A 1 95 ? -5.163 6.166 3.845 1.00 81.75 95 VAL A CA 1
ATOM 737 C C . VAL A 1 95 ? -4.121 5.283 3.162 1.00 81.75 95 VAL A C 1
ATOM 739 O O . VAL A 1 95 ? -4.088 4.077 3.395 1.00 81.75 95 VAL A O 1
ATOM 742 N N . SER A 1 96 ? -3.292 5.865 2.291 1.00 87.31 96 SER A N 1
ATOM 743 C CA . SER A 1 96 ? -2.197 5.138 1.635 1.00 87.31 96 SER A CA 1
ATOM 744 C C . SER A 1 96 ? -1.095 4.773 2.637 1.00 87.31 96 SER A C 1
ATOM 746 O O . SER A 1 96 ? -0.970 5.399 3.696 1.00 87.31 96 SER A O 1
ATOM 748 N N . LEU A 1 97 ? -0.230 3.814 2.284 1.00 88.50 97 LEU A N 1
ATOM 749 C CA . LEU A 1 97 ? 0.941 3.499 3.106 1.00 88.50 97 LEU A CA 1
ATOM 750 C C . LEU A 1 97 ? 1.853 4.727 3.287 1.00 88.50 97 LEU A C 1
ATOM 752 O O . LEU A 1 97 ? 2.337 4.953 4.393 1.00 88.50 97 LEU A O 1
ATOM 756 N N . GLY A 1 98 ? 2.024 5.568 2.261 1.00 86.88 98 GLY A N 1
ATOM 757 C CA . GLY A 1 98 ? 2.776 6.824 2.368 1.00 86.88 98 GLY A CA 1
ATOM 758 C C . GLY A 1 98 ? 2.209 7.786 3.420 1.00 86.88 98 GLY A C 1
ATOM 759 O O . GLY A 1 98 ? 2.957 8.355 4.219 1.00 86.88 98 GLY A O 1
ATOM 760 N N . VAL A 1 99 ? 0.879 7.922 3.498 1.00 89.00 99 VAL A N 1
ATOM 761 C CA . VAL A 1 99 ? 0.224 8.745 4.531 1.00 89.00 99 VAL A CA 1
ATOM 762 C C . VAL A 1 99 ? 0.353 8.118 5.919 1.00 89.00 99 VAL A C 1
ATOM 764 O O . VAL A 1 99 ? 0.608 8.845 6.881 1.00 89.00 99 VAL A O 1
ATOM 767 N N . LEU A 1 100 ? 0.259 6.790 6.036 1.00 90.75 100 LEU A N 1
ATOM 768 C CA . LEU A 1 100 ? 0.492 6.087 7.303 1.00 90.75 100 LEU A CA 1
ATOM 769 C C . LEU A 1 100 ? 1.933 6.261 7.798 1.00 90.75 100 LEU A C 1
ATOM 771 O O . LEU A 1 100 ? 2.134 6.577 8.970 1.00 90.75 100 LEU A O 1
ATOM 775 N N . LYS A 1 101 ? 2.923 6.126 6.907 1.00 92.38 101 LYS A N 1
ATOM 776 C CA . LYS A 1 101 ? 4.344 6.367 7.200 1.00 92.38 101 LYS A CA 1
ATOM 777 C C . LYS A 1 101 ? 4.566 7.774 7.744 1.00 92.38 101 LYS A C 1
ATOM 779 O O . LYS A 1 101 ? 5.133 7.933 8.821 1.00 92.38 101 LYS A O 1
ATOM 784 N N . LYS A 1 102 ? 4.039 8.793 7.060 1.00 88.62 102 LYS A N 1
ATOM 785 C CA . LYS A 1 102 ? 4.108 10.178 7.546 1.00 88.62 102 LYS A CA 1
ATOM 786 C C . LYS A 1 102 ? 3.422 10.344 8.907 1.00 88.62 102 LYS A C 1
ATOM 788 O O . LYS A 1 102 ? 3.960 10.996 9.798 1.00 88.62 102 LYS A O 1
ATOM 793 N N . GLY A 1 103 ? 2.257 9.719 9.082 1.00 86.25 103 GLY A N 1
ATOM 794 C CA . GLY A 1 103 ? 1.492 9.754 10.327 1.00 86.25 103 GLY A CA 1
ATOM 795 C C . GLY A 1 103 ? 2.272 9.225 11.534 1.00 86.25 103 GLY A C 1
ATOM 796 O O . GLY A 1 103 ? 2.248 9.850 12.593 1.00 86.25 103 GLY A O 1
ATOM 797 N N . ILE A 1 104 ? 3.000 8.114 11.383 1.00 87.44 104 ILE A N 1
ATOM 798 C CA . ILE A 1 104 ? 3.779 7.540 12.491 1.00 87.44 104 ILE A CA 1
ATOM 799 C C . ILE A 1 104 ? 5.086 8.301 12.767 1.00 87.44 104 ILE A C 1
ATOM 801 O O . ILE A 1 104 ? 5.524 8.337 13.914 1.00 87.44 104 ILE A O 1
ATOM 805 N N . CYS A 1 105 ? 5.694 8.935 11.757 1.00 80.00 105 CYS A N 1
ATOM 806 C CA . CYS A 1 105 ? 6.938 9.694 11.919 1.00 80.00 105 CYS A CA 1
ATOM 807 C C . CYS A 1 105 ? 6.730 11.045 12.620 1.00 80.00 105 CYS A C 1
ATOM 809 O O . CYS A 1 105 ? 7.540 11.429 13.460 1.00 80.00 105 CYS A O 1
ATOM 811 N N . ASP A 1 106 ? 5.633 11.746 12.328 1.00 73.19 106 ASP A N 1
ATOM 812 C CA . ASP A 1 106 ? 5.402 13.115 12.818 1.00 73.19 106 ASP A CA 1
ATOM 813 C C . ASP A 1 106 ? 4.803 13.165 14.243 1.00 73.19 106 ASP A C 1
ATOM 815 O O . ASP A 1 106 ? 4.297 14.204 14.672 1.00 73.19 106 ASP A O 1
ATOM 819 N N . ASN A 1 107 ? 4.800 12.040 14.976 1.00 64.56 107 ASN A N 1
ATOM 820 C CA . ASN A 1 107 ? 4.024 11.854 16.213 1.00 64.56 107 ASN A CA 1
ATOM 821 C C . ASN A 1 107 ? 2.561 12.316 16.028 1.00 64.56 107 ASN A C 1
ATOM 823 O O . ASN A 1 107 ? 1.955 12.934 16.909 1.00 64.56 107 ASN A O 1
ATOM 827 N N . SER A 1 108 ? 2.024 12.080 14.824 1.00 66.31 108 SER A N 1
ATOM 828 C CA . SER A 1 108 ? 0.721 12.578 14.411 1.00 66.31 108 SER A CA 1
ATOM 829 C C . SER A 1 108 ? -0.354 11.976 15.305 1.00 66.31 108 SER A C 1
ATOM 831 O O . SER A 1 108 ? -0.398 10.765 15.520 1.00 66.31 108 SER A O 1
ATOM 833 N N . ALA A 1 109 ? -1.290 12.802 15.772 1.00 76.06 109 ALA A N 1
ATOM 834 C CA . ALA A 1 109 ? -2.470 12.350 16.508 1.00 76.06 109 ALA A CA 1
ATOM 835 C C . ALA A 1 109 ? -3.501 11.637 15.601 1.00 76.06 109 ALA A C 1
ATOM 837 O O . ALA A 1 109 ? -4.691 11.651 15.906 1.00 76.06 109 ALA A O 1
ATOM 838 N N . MET A 1 110 ? -3.056 11.042 14.484 1.00 84.62 110 MET A N 1
ATOM 839 C CA . MET A 1 110 ? -3.892 10.377 13.483 1.00 84.62 110 MET A CA 1
ATOM 840 C C . MET A 1 110 ? -4.641 9.180 14.069 1.00 84.62 110 MET A C 1
ATOM 842 O O . MET A 1 110 ? -5.782 8.958 13.691 1.00 84.62 110 MET A O 1
ATOM 846 N N . PHE A 1 111 ? -4.040 8.444 15.006 1.00 87.56 111 PHE A N 1
ATOM 847 C CA . PHE A 1 111 ? -4.700 7.363 15.742 1.00 87.56 111 PHE A CA 1
ATOM 848 C C . PHE A 1 111 ? -4.706 7.673 17.238 1.00 87.56 111 PHE A C 1
ATOM 850 O O . PHE A 1 111 ? -3.684 8.068 17.805 1.00 87.56 111 PHE A O 1
ATOM 857 N N . SER A 1 112 ? -5.854 7.482 17.886 1.00 86.88 112 SER A N 1
ATOM 858 C CA . SER A 1 112 ? -6.015 7.650 19.329 1.00 86.88 112 SER A CA 1
ATOM 859 C C . SER A 1 112 ? -6.806 6.470 19.911 1.00 86.88 112 SER A C 1
ATOM 861 O O . SER A 1 112 ? -7.993 6.361 19.620 1.00 86.88 112 SER A O 1
ATOM 863 N N . PRO A 1 113 ? -6.182 5.573 20.701 1.00 88.25 113 PRO A N 1
ATOM 864 C CA . PRO A 1 113 ? -4.761 5.540 21.061 1.00 88.25 113 PRO A CA 1
ATOM 865 C C . PRO A 1 113 ? -3.847 5.254 19.856 1.00 88.25 113 PRO A C 1
ATOM 867 O O . PRO A 1 113 ? -4.312 4.922 18.766 1.00 88.25 113 PRO A O 1
ATOM 870 N N . GLN A 1 114 ? -2.532 5.399 20.036 1.00 89.31 114 GLN A N 1
ATOM 871 C CA . GLN A 1 114 ? -1.571 5.087 18.973 1.00 89.31 114 GLN A CA 1
ATOM 872 C C . GLN A 1 114 ? -1.657 3.614 18.549 1.00 89.31 114 GLN A C 1
ATOM 874 O O . GLN A 1 114 ? -2.028 2.736 19.333 1.00 89.31 114 GLN A O 1
ATOM 879 N N . LEU A 1 115 ? -1.296 3.348 17.291 1.00 90.94 115 LEU A N 1
ATOM 880 C CA . LEU A 1 115 ? -1.221 1.988 16.771 1.00 90.94 115 LEU A CA 1
ATOM 881 C C . LEU A 1 115 ? -0.206 1.156 17.581 1.00 90.94 115 LEU A C 1
ATOM 883 O O . LEU A 1 115 ? 0.834 1.683 17.979 1.00 90.94 115 LEU A O 1
ATOM 887 N N . PRO A 1 116 ? -0.461 -0.145 17.811 1.00 92.06 116 PRO A N 1
ATOM 888 C CA . PRO A 1 116 ? 0.501 -1.008 18.488 1.00 92.06 116 PRO A CA 1
ATOM 889 C C . PRO A 1 116 ? 1.820 -1.124 17.717 1.00 92.06 116 PRO A C 1
ATOM 891 O O . PRO A 1 116 ? 1.831 -1.042 16.488 1.00 92.06 116 PRO A O 1
ATOM 894 N N . SER A 1 117 ? 2.909 -1.428 18.431 1.00 93.81 117 SER A N 1
ATOM 895 C CA . SER A 1 117 ? 4.261 -1.477 17.856 1.00 93.81 117 SER A CA 1
ATOM 896 C C . SER A 1 117 ? 4.363 -2.375 16.627 1.00 93.81 117 SER A C 1
ATOM 898 O O . SER A 1 117 ? 4.917 -1.965 15.622 1.00 93.81 117 SER A O 1
ATOM 900 N N . PHE A 1 118 ? 3.759 -3.567 16.635 1.00 94.62 118 PHE A N 1
ATOM 901 C CA . PHE A 1 118 ? 3.817 -4.464 15.473 1.00 94.62 118 PHE A CA 1
ATOM 902 C C . PHE A 1 118 ? 3.278 -3.816 14.183 1.00 94.62 118 PHE A C 1
ATOM 904 O O . PHE A 1 118 ? 3.734 -4.155 13.096 1.00 94.62 118 PHE A O 1
ATOM 911 N N . LYS A 1 119 ? 2.328 -2.877 14.303 1.00 95.06 119 LYS A N 1
ATOM 912 C CA . LYS A 1 119 ? 1.750 -2.139 13.179 1.00 95.06 119 LYS A CA 1
ATOM 913 C C . LYS A 1 119 ? 2.663 -0.990 12.758 1.00 95.06 119 LYS A C 1
ATOM 915 O O . LYS A 1 119 ? 2.957 -0.864 11.578 1.00 95.06 119 LYS A O 1
ATOM 920 N N . THR A 1 120 ? 3.139 -0.177 13.703 1.00 95.00 120 THR A N 1
ATOM 921 C CA . THR A 1 120 ? 4.042 0.948 13.391 1.00 95.00 120 THR A CA 1
ATOM 922 C C . THR A 1 120 ? 5.372 0.467 12.820 1.00 95.00 120 THR A C 1
ATOM 924 O O . THR A 1 120 ? 5.901 1.070 11.895 1.00 95.00 120 THR A O 1
ATOM 927 N N . GLU A 1 121 ? 5.879 -0.656 13.320 1.00 96.06 121 GLU A N 1
ATOM 928 C CA . GLU A 1 121 ? 7.095 -1.301 12.839 1.00 96.06 121 GLU A CA 1
ATOM 929 C C . GLU A 1 121 ? 6.932 -1.851 11.415 1.00 96.06 121 GLU A C 1
ATOM 931 O O . GLU A 1 121 ? 7.802 -1.623 10.577 1.00 96.06 121 GLU A O 1
ATOM 936 N N . ALA A 1 122 ? 5.803 -2.500 11.107 1.00 97.44 122 ALA A N 1
ATOM 937 C CA . ALA A 1 122 ? 5.495 -2.944 9.745 1.00 97.44 122 ALA A CA 1
ATOM 938 C C . ALA A 1 122 ? 5.349 -1.756 8.778 1.00 97.44 122 ALA A C 1
ATOM 940 O O . ALA A 1 122 ? 5.960 -1.747 7.710 1.00 97.44 122 ALA A O 1
ATOM 941 N N . ILE A 1 123 ? 4.615 -0.707 9.184 1.00 96.50 123 ILE A N 1
ATOM 942 C CA . ILE A 1 123 ? 4.493 0.543 8.414 1.00 96.50 123 ILE A CA 1
ATOM 943 C C . ILE A 1 123 ? 5.875 1.146 8.156 1.00 96.50 123 ILE A C 1
ATOM 945 O O . ILE A 1 123 ? 6.121 1.641 7.061 1.00 96.50 123 ILE A O 1
ATOM 949 N N . SER A 1 124 ? 6.776 1.127 9.139 1.00 96.25 124 SER A N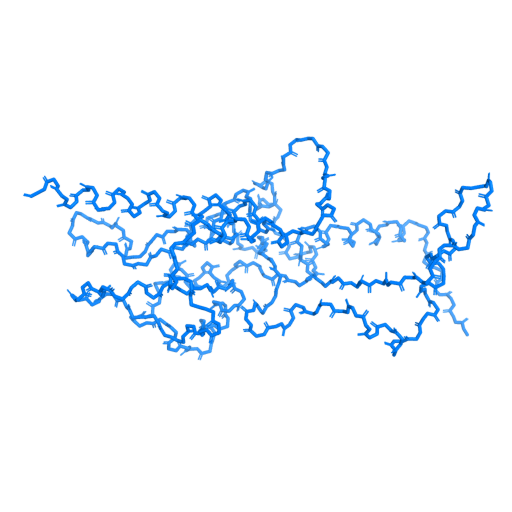 1
ATOM 950 C CA . SER A 1 124 ? 8.128 1.675 9.010 1.00 96.25 124 SER A CA 1
ATOM 951 C C . SER A 1 124 ? 8.980 0.874 8.020 1.00 96.25 124 SER A C 1
ATOM 953 O O . SER A 1 124 ? 9.562 1.466 7.110 1.00 96.25 124 SER A O 1
ATOM 955 N N . ARG A 1 125 ? 8.991 -0.461 8.143 1.00 96.81 125 ARG A N 1
ATOM 956 C CA . ARG A 1 125 ? 9.849 -1.359 7.355 1.00 96.81 125 ARG A CA 1
ATOM 957 C C . ARG A 1 125 ? 9.445 -1.528 5.895 1.00 96.81 125 ARG A C 1
ATOM 959 O O . ARG A 1 125 ? 10.332 -1.655 5.059 1.00 96.81 125 ARG A O 1
ATOM 966 N N . LEU A 1 126 ? 8.149 -1.546 5.580 1.00 97.19 126 LEU A N 1
ATOM 967 C CA . LEU A 1 126 ? 7.693 -1.716 4.195 1.00 97.19 126 LEU A CA 1
ATOM 968 C C . LEU A 1 126 ? 8.223 -0.587 3.304 1.00 97.19 126 LEU A C 1
ATOM 970 O O . LEU A 1 126 ? 8.237 0.569 3.714 1.00 97.19 126 LEU A O 1
ATOM 974 N N . GLY A 1 127 ? 8.630 -0.883 2.078 1.00 95.81 127 GLY A N 1
ATOM 975 C CA . GLY A 1 127 ? 8.988 0.135 1.096 1.00 95.81 127 GLY A CA 1
ATOM 976 C C . GLY A 1 127 ? 7.744 0.839 0.555 1.00 95.81 127 GLY A C 1
ATOM 977 O O . GLY A 1 127 ? 6.684 0.227 0.443 1.00 95.81 127 GLY A O 1
ATOM 978 N N . PHE A 1 128 ? 7.847 2.126 0.218 1.00 94.06 128 PHE A N 1
ATOM 979 C CA . PHE A 1 128 ? 6.790 2.829 -0.513 1.00 94.06 128 PHE A CA 1
ATOM 980 C C . PHE A 1 128 ? 7.418 3.716 -1.584 1.00 94.06 128 PHE A C 1
ATOM 982 O O . PHE A 1 128 ? 8.090 4.698 -1.273 1.00 94.06 128 PHE A O 1
ATOM 989 N N . GLY A 1 129 ? 7.261 3.283 -2.829 1.00 90.19 129 GLY A N 1
ATOM 990 C CA . GLY A 1 129 ? 7.960 3.804 -3.993 1.00 90.19 129 GLY A CA 1
ATOM 991 C C . GLY A 1 129 ? 7.240 4.946 -4.698 1.00 90.19 129 GLY A C 1
ATOM 992 O O . GLY A 1 129 ? 6.121 5.313 -4.337 1.00 90.19 129 GLY A O 1
ATOM 993 N N . VAL A 1 130 ? 7.869 5.477 -5.744 1.00 87.12 130 VAL A N 1
ATOM 994 C CA . VAL A 1 130 ? 7.343 6.553 -6.596 1.00 87.12 130 VAL A CA 1
ATOM 995 C C . VAL A 1 130 ? 7.512 6.158 -8.061 1.00 87.12 130 VAL A C 1
ATOM 997 O O . VAL A 1 130 ? 8.615 5.852 -8.499 1.00 87.12 130 VAL A O 1
ATOM 1000 N N . VAL A 1 131 ? 6.414 6.170 -8.819 1.00 84.38 131 VAL A N 1
ATOM 1001 C CA . VAL A 1 131 ? 6.384 5.900 -10.259 1.00 84.38 131 VAL A CA 1
ATOM 1002 C C . VAL A 1 131 ? 5.456 6.900 -10.938 1.00 84.38 131 VAL A C 1
ATOM 1004 O O . VAL A 1 131 ? 4.232 6.766 -10.884 1.00 84.38 131 VAL A O 1
ATOM 1007 N N . ASP A 1 132 ? 6.040 7.874 -11.627 1.00 82.12 132 ASP A N 1
ATOM 1008 C CA . ASP A 1 132 ? 5.287 8.856 -12.403 1.00 82.12 132 ASP A CA 1
ATOM 1009 C C . ASP A 1 132 ? 5.060 8.397 -13.846 1.00 82.12 132 ASP A C 1
ATOM 1011 O O . ASP A 1 132 ? 5.767 7.546 -14.393 1.00 82.12 132 ASP A O 1
ATOM 1015 N N . LYS A 1 133 ? 4.022 8.963 -14.466 1.00 78.88 133 LYS A N 1
ATOM 1016 C CA . LYS A 1 133 ? 3.683 8.715 -15.868 1.00 78.88 133 LYS A CA 1
ATOM 1017 C C . LYS A 1 133 ? 3.624 10.031 -16.613 1.00 78.88 133 LYS A C 1
ATOM 1019 O O . LYS A 1 133 ? 2.883 10.937 -16.226 1.00 78.88 133 LYS A O 1
ATOM 1024 N N . LEU A 1 134 ? 4.366 10.083 -17.711 1.00 77.12 134 LEU A N 1
ATOM 1025 C CA . LEU A 1 134 ? 4.288 11.159 -18.678 1.00 77.12 134 LEU A CA 1
ATOM 1026 C C . LEU A 1 134 ? 3.309 10.768 -19.789 1.00 77.12 134 LEU A C 1
ATOM 1028 O O . LEU A 1 134 ? 3.542 9.804 -20.519 1.00 77.12 134 LEU A O 1
ATOM 1032 N N . PHE A 1 135 ? 2.204 11.504 -19.908 1.00 73.12 135 PHE A N 1
ATOM 1033 C CA . PHE A 1 135 ? 1.251 11.332 -21.000 1.00 73.12 135 PHE A CA 1
ATOM 1034 C C . PHE A 1 135 ? 1.520 12.372 -22.085 1.00 73.12 135 PHE A C 1
ATOM 1036 O O . PHE A 1 135 ? 1.405 13.565 -21.833 1.00 73.12 135 PHE A O 1
ATOM 1043 N N . LEU A 1 136 ? 1.831 11.918 -23.301 1.00 68.38 136 LEU A N 1
ATOM 1044 C CA . LEU A 1 136 ? 2.053 12.790 -24.454 1.00 68.38 136 LEU A CA 1
ATOM 1045 C C . LEU A 1 136 ? 0.926 12.611 -25.469 1.00 68.38 136 LEU A C 1
ATOM 1047 O O . LEU A 1 136 ? 0.645 11.500 -25.925 1.00 68.38 136 LEU A O 1
ATOM 1051 N N . LYS A 1 137 ? 0.273 13.716 -25.836 1.00 68.38 137 LYS A N 1
ATOM 1052 C CA . LYS A 1 137 ? -0.756 13.736 -26.878 1.00 68.38 137 LYS A CA 1
ATOM 1053 C C . LYS A 1 137 ? -0.179 14.325 -28.159 1.00 68.38 137 LYS A C 1
ATOM 1055 O O . LYS A 1 137 ? -0.100 15.538 -28.316 1.00 68.38 137 LYS A O 1
ATOM 1060 N N . LEU A 1 138 ? 0.163 13.456 -29.102 1.00 71.38 138 LEU A N 1
ATOM 1061 C CA . LEU A 1 138 ? 0.691 13.871 -30.398 1.00 71.38 138 LEU A CA 1
ATOM 1062 C C . LEU A 1 138 ? -0.439 14.306 -31.345 1.00 71.38 138 LEU A C 1
ATOM 1064 O O . LEU A 1 138 ? -1.504 13.683 -31.421 1.00 71.38 138 LEU A O 1
ATOM 1068 N N . SER A 1 139 ? -0.212 15.396 -32.077 1.00 60.94 139 SER A N 1
ATOM 1069 C CA . SER A 1 139 ? -1.173 15.937 -33.042 1.00 60.94 139 SER A CA 1
ATOM 1070 C C . SER A 1 139 ? -1.099 15.166 -34.361 1.00 60.94 139 SER A C 1
ATOM 1072 O O . SER A 1 139 ? -0.370 15.560 -35.258 1.00 60.94 139 SER A O 1
ATOM 1074 N N . SER A 1 140 ? -1.897 14.098 -34.479 1.00 61.09 140 SER A N 1
ATOM 1075 C CA . SER A 1 140 ? -2.075 13.215 -35.654 1.00 61.09 140 SER A CA 1
ATOM 1076 C C . SER A 1 140 ? -0.809 12.515 -36.195 1.00 61.09 140 SER A C 1
ATOM 1078 O O . SER A 1 140 ? 0.2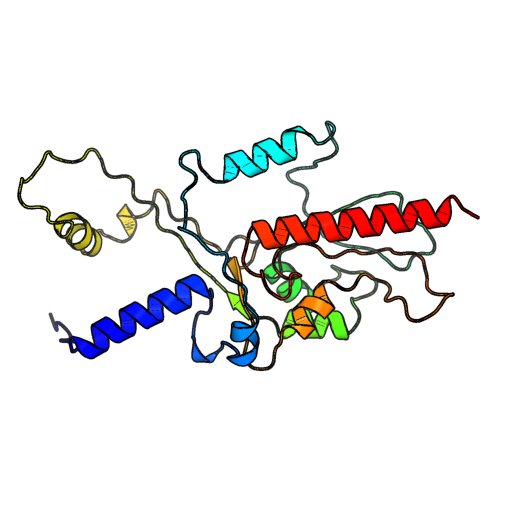00 13.165 -36.446 1.00 61.09 140 SER A O 1
ATOM 1080 N N . PRO A 1 141 ? -0.859 11.196 -36.466 1.00 50.59 141 PRO A N 1
ATOM 1081 C CA . PRO A 1 141 ? 0.256 10.501 -37.095 1.00 50.59 141 PRO A CA 1
ATOM 1082 C C . PRO A 1 141 ? 0.388 11.007 -38.532 1.00 50.59 141 PRO A C 1
ATOM 1084 O O . PRO A 1 141 ? -0.547 10.886 -39.330 1.00 50.59 141 PRO A O 1
ATOM 1087 N N . SER A 1 142 ? 1.534 11.595 -38.878 1.00 47.50 142 SER A N 1
ATOM 1088 C CA . SER A 1 142 ? 1.850 11.775 -40.291 1.00 47.50 142 SER A CA 1
ATOM 1089 C C . SER A 1 142 ? 2.021 10.382 -40.906 1.00 47.50 142 SER A C 1
ATOM 1091 O O . SER A 1 142 ? 2.703 9.510 -40.381 1.00 47.50 142 SER A O 1
ATOM 1093 N N . THR A 1 143 ? 1.248 10.156 -41.960 1.00 45.00 143 THR A N 1
ATOM 1094 C CA . THR A 1 143 ? 1.026 8.900 -42.678 1.00 45.00 143 THR A CA 1
ATOM 1095 C C . THR A 1 143 ? 2.290 8.084 -42.962 1.00 45.00 143 THR A C 1
ATOM 1097 O O . THR A 1 143 ? 3.238 8.632 -43.514 1.00 45.00 143 THR A O 1
ATOM 1100 N N . HIS A 1 144 ? 2.202 6.778 -42.678 1.00 48.66 144 HIS A N 1
ATOM 1101 C CA . HIS A 1 144 ? 2.907 5.639 -43.287 1.00 48.66 144 HIS A CA 1
ATOM 1102 C C . HIS A 1 144 ? 4.258 5.918 -43.968 1.00 48.66 144 HIS A C 1
ATOM 1104 O O . HIS A 1 144 ? 4.303 6.429 -45.087 1.00 48.66 144 HIS A O 1
ATOM 1110 N N . ASP A 1 145 ? 5.338 5.393 -43.387 1.00 44.91 145 ASP A N 1
ATOM 1111 C CA . ASP A 1 145 ? 6.395 4.785 -44.184 1.00 44.91 145 ASP A CA 1
ATOM 1112 C C . ASP A 1 145 ? 6.230 3.253 -44.175 1.00 44.91 145 ASP A C 1
ATOM 1114 O O . ASP A 1 145 ? 6.053 2.612 -43.142 1.00 44.91 145 ASP A O 1
ATOM 1118 N N . ASP A 1 146 ? 6.269 2.633 -45.353 1.00 52.12 146 ASP A N 1
ATOM 1119 C CA . ASP A 1 146 ? 6.139 1.178 -45.544 1.00 52.12 146 ASP A CA 1
ATOM 1120 C C . ASP A 1 146 ? 7.337 0.369 -44.976 1.00 52.12 146 ASP A C 1
ATOM 1122 O O . ASP A 1 146 ? 7.521 -0.799 -45.311 1.00 52.12 146 ASP A O 1
ATOM 1126 N N . ASN A 1 147 ? 8.159 0.967 -44.103 1.00 48.69 147 ASN A N 1
ATOM 1127 C CA . ASN A 1 147 ? 9.420 0.401 -43.617 1.00 48.69 147 ASN A CA 1
ATOM 1128 C C . ASN A 1 147 ? 9.466 0.104 -42.107 1.00 48.69 147 ASN A C 1
ATOM 1130 O O . ASN A 1 147 ? 10.504 -0.340 -41.619 1.00 48.69 147 ASN A O 1
ATOM 1134 N N . GLY A 1 148 ? 8.367 0.275 -41.366 1.00 45.81 148 GLY A N 1
ATOM 1135 C CA . GLY A 1 148 ? 8.222 -0.317 -40.030 1.00 45.81 148 GLY A CA 1
ATOM 1136 C C . GLY A 1 148 ? 9.239 0.150 -38.979 1.00 45.81 148 GLY A C 1
ATOM 1137 O O . GLY A 1 148 ? 9.692 -0.665 -38.176 1.00 45.81 148 GLY A O 1
ATOM 1138 N N . MET A 1 149 ? 9.602 1.438 -38.949 1.00 43.34 149 MET A N 1
ATOM 1139 C CA . MET A 1 149 ? 10.423 1.987 -37.863 1.00 43.34 149 MET A CA 1
ATOM 1140 C C . MET A 1 149 ? 9.580 2.724 -36.818 1.00 43.34 149 MET A C 1
ATOM 1142 O O . MET A 1 149 ? 9.135 3.844 -37.032 1.00 43.34 149 MET A O 1
ATOM 1146 N N . ILE A 1 150 ? 9.503 2.144 -35.619 1.00 46.41 150 ILE A N 1
ATOM 1147 C CA . ILE A 1 150 ? 9.016 2.772 -34.371 1.00 46.41 150 ILE A CA 1
ATOM 1148 C C . ILE A 1 150 ? 10.077 3.751 -33.788 1.00 46.41 150 ILE A C 1
ATOM 1150 O O . ILE A 1 150 ? 10.024 4.164 -32.638 1.00 46.41 150 ILE A O 1
ATOM 1154 N N . CYS A 1 151 ? 11.093 4.145 -34.562 1.00 43.81 151 CYS A N 1
ATOM 1155 C CA . CYS A 1 151 ? 12.288 4.808 -34.022 1.00 43.81 151 CYS A CA 1
ATOM 1156 C C . CYS A 1 151 ? 12.306 6.336 -34.156 1.00 43.81 151 CYS A C 1
ATOM 1158 O O . CYS A 1 151 ? 13.187 6.967 -33.581 1.00 43.81 151 CYS A O 1
ATOM 1160 N N . LYS A 1 152 ? 11.377 6.951 -34.897 1.00 44.19 152 LYS A N 1
ATOM 1161 C CA . LYS A 1 152 ? 11.409 8.407 -35.120 1.00 44.19 152 LYS A CA 1
ATOM 1162 C C . LYS A 1 152 ? 10.750 9.197 -33.987 1.00 44.19 152 LYS A C 1
ATOM 1164 O O . LYS A 1 152 ? 11.298 10.201 -33.552 1.00 44.19 152 LYS A O 1
ATOM 1169 N N . GLU A 1 153 ? 9.646 8.682 -33.451 1.00 49.94 153 GLU A N 1
ATOM 1170 C CA . GLU A 1 153 ? 8.896 9.320 -32.360 1.00 49.94 153 GLU A CA 1
ATOM 1171 C C . GLU A 1 153 ? 9.701 9.340 -31.049 1.00 49.94 153 GLU A C 1
ATOM 1173 O O . GLU A 1 153 ? 9.706 10.344 -30.347 1.00 49.94 153 GLU A O 1
ATOM 1178 N N . ALA A 1 154 ? 10.466 8.280 -30.753 1.00 45.09 154 ALA A N 1
ATOM 1179 C CA . ALA A 1 154 ? 11.318 8.226 -29.561 1.00 45.09 154 ALA A CA 1
ATOM 1180 C C . ALA A 1 154 ? 12.513 9.196 -29.605 1.00 45.09 154 ALA A C 1
ATOM 1182 O O . ALA A 1 154 ? 12.902 9.723 -28.568 1.00 45.09 154 ALA A O 1
ATOM 1183 N N . LEU A 1 155 ? 13.065 9.460 -30.795 1.00 46.16 155 LEU A N 1
ATOM 1184 C CA . LEU A 1 155 ? 14.156 10.423 -30.985 1.00 46.16 155 LEU A CA 1
ATOM 1185 C C . LEU A 1 155 ? 13.672 11.879 -30.918 1.00 46.16 155 LEU A C 1
ATOM 1187 O O . LEU A 1 155 ? 14.414 12.741 -30.459 1.00 46.16 155 LEU A O 1
ATOM 1191 N N . GLU A 1 156 ? 12.440 12.163 -31.350 1.00 50.81 156 GLU A N 1
ATOM 1192 C CA . GLU A 1 156 ? 11.840 13.496 -31.197 1.00 50.81 156 GLU A CA 1
ATOM 1193 C C . GLU A 1 156 ? 11.501 13.799 -29.723 1.00 50.81 156 GLU A C 1
ATOM 1195 O O . GLU A 1 156 ? 11.639 14.945 -29.298 1.00 50.81 156 GLU A O 1
ATOM 1200 N N . MET A 1 157 ? 11.175 12.785 -28.907 1.00 50.84 157 MET A N 1
ATOM 1201 C CA . MET A 1 157 ? 10.961 12.953 -27.458 1.00 50.84 157 MET A CA 1
ATOM 1202 C C . MET A 1 157 ? 12.210 13.418 -26.693 1.00 50.84 157 MET A C 1
ATOM 1204 O O . MET A 1 157 ? 12.075 14.209 -25.767 1.00 50.84 157 MET A O 1
ATOM 1208 N N . GLU A 1 158 ? 13.417 12.977 -27.072 1.00 51.19 158 GLU A N 1
ATOM 1209 C CA . GLU A 1 158 ? 14.675 13.446 -26.450 1.00 51.19 158 GLU A CA 1
ATOM 1210 C C . GLU A 1 158 ? 14.985 14.925 -26.753 1.00 51.19 158 GLU A C 1
ATOM 1212 O O . GLU A 1 158 ? 15.910 15.494 -26.174 1.00 51.19 158 GLU A O 1
ATOM 1217 N N . SER A 1 159 ? 14.236 15.541 -27.674 1.00 49.56 159 SER A N 1
ATOM 1218 C CA . SER A 1 159 ? 14.442 16.919 -28.130 1.00 49.56 159 SER A CA 1
ATOM 1219 C C . SER A 1 159 ? 13.392 17.918 -27.643 1.00 49.56 159 SER A C 1
ATOM 1221 O O . SER A 1 159 ? 13.475 19.083 -28.022 1.00 49.56 159 SER A O 1
ATOM 1223 N N . LEU A 1 160 ? 12.415 17.479 -26.841 1.00 53.19 160 LEU A N 1
ATOM 1224 C CA . LEU A 1 160 ? 11.403 18.366 -26.267 1.00 53.19 160 LEU A CA 1
ATOM 1225 C C . LEU A 1 160 ? 11.966 19.102 -25.049 1.00 53.19 160 LEU A C 1
ATOM 1227 O O . LEU A 1 160 ? 12.580 18.495 -24.171 1.00 53.19 160 LEU A O 1
ATOM 1231 N N . ASP A 1 161 ? 11.720 20.406 -24.992 1.00 51.31 161 ASP A N 1
ATOM 1232 C CA . ASP A 1 161 ? 12.100 21.246 -23.863 1.00 51.31 161 ASP A CA 1
ATOM 1233 C C . ASP A 1 161 ? 11.182 20.938 -22.661 1.00 51.31 161 ASP A C 1
ATOM 1235 O O . ASP A 1 161 ? 9.977 20.740 -22.836 1.00 51.31 161 ASP A O 1
ATOM 1239 N N . ASP A 1 162 ? 11.715 20.947 -21.430 1.00 50.62 162 ASP A N 1
ATOM 1240 C CA . ASP A 1 162 ? 10.969 20.630 -20.191 1.00 50.62 162 ASP A CA 1
ATOM 1241 C C . ASP A 1 162 ? 9.649 21.426 -20.043 1.00 50.62 162 ASP A C 1
ATOM 1243 O O . ASP A 1 162 ? 8.696 20.969 -19.409 1.00 50.62 162 ASP A O 1
ATOM 1247 N N . GLU A 1 163 ? 9.575 22.619 -20.646 1.00 53.06 163 GLU A N 1
ATOM 1248 C CA . GLU A 1 163 ? 8.403 23.500 -20.634 1.00 53.06 163 GLU A CA 1
ATOM 1249 C C . GLU A 1 163 ? 7.273 23.063 -21.593 1.00 53.06 163 GLU A C 1
ATOM 1251 O O . GLU A 1 163 ? 6.115 23.417 -21.374 1.00 53.06 163 GLU A O 1
ATOM 1256 N N . GLU A 1 164 ? 7.552 22.263 -22.629 1.00 50.28 164 GLU A N 1
ATOM 1257 C CA . GLU A 1 164 ? 6.523 21.717 -23.535 1.00 50.28 164 GLU A CA 1
ATOM 1258 C C . GLU A 1 164 ? 5.851 20.448 -22.978 1.00 50.28 164 GLU A C 1
ATOM 1260 O O . GLU A 1 164 ? 4.751 20.083 -23.396 1.00 50.28 164 GLU A O 1
ATOM 1265 N N . ILE A 1 165 ? 6.457 19.813 -21.971 1.00 53.19 165 ILE A N 1
ATOM 1266 C CA . ILE A 1 165 ? 6.005 18.559 -21.336 1.00 53.19 165 ILE A CA 1
ATOM 1267 C C . ILE A 1 165 ? 4.863 18.806 -20.313 1.00 53.19 165 ILE A C 1
ATOM 1269 O O . ILE A 1 165 ? 4.371 17.896 -19.648 1.00 53.19 165 ILE A O 1
ATOM 1273 N N . ILE A 1 166 ? 4.378 20.045 -20.184 1.00 51.38 166 ILE A N 1
ATOM 1274 C CA . ILE A 1 166 ? 3.547 20.478 -19.048 1.00 51.38 166 ILE A CA 1
ATOM 1275 C C . ILE A 1 166 ? 2.089 19.962 -19.094 1.00 51.38 166 ILE A C 1
ATOM 1277 O O . ILE A 1 166 ? 1.459 19.847 -18.040 1.00 51.38 166 ILE A O 1
ATOM 1281 N N . ASP A 1 167 ? 1.538 19.578 -20.252 1.00 47.03 167 ASP A N 1
ATOM 1282 C CA . ASP A 1 167 ? 0.149 19.088 -20.340 1.00 47.03 167 ASP A CA 1
ATOM 1283 C C . ASP A 1 167 ? 0.081 17.551 -20.259 1.00 47.03 167 ASP A C 1
ATOM 1285 O O . ASP A 1 167 ? 0.003 16.857 -21.271 1.00 47.03 167 ASP A O 1
ATOM 1289 N N . GLY A 1 168 ? 0.127 16.999 -19.039 1.00 50.78 168 GLY A N 1
ATOM 1290 C CA . GLY A 1 168 ? -0.096 15.560 -18.821 1.00 50.78 168 GLY A CA 1
ATOM 1291 C C . GLY A 1 168 ? 0.786 14.855 -17.790 1.00 50.78 168 GLY A C 1
ATOM 1292 O O . GLY A 1 168 ? 0.693 13.633 -17.680 1.00 50.78 168 GLY A O 1
ATOM 1293 N N . ILE A 1 169 ? 1.625 15.561 -17.026 1.00 53.59 169 ILE A N 1
ATOM 1294 C CA . ILE A 1 169 ? 2.402 14.935 -15.943 1.00 53.59 169 ILE A CA 1
ATOM 1295 C C . ILE A 1 169 ? 1.476 14.644 -14.755 1.00 53.59 169 ILE A C 1
ATOM 1297 O O . ILE A 1 169 ? 0.963 15.556 -14.107 1.00 53.59 169 ILE A O 1
ATOM 1301 N N . SER A 1 170 ? 1.282 13.362 -14.440 1.00 54.25 170 SER A N 1
ATOM 1302 C CA . SER A 1 170 ? 0.698 12.942 -13.164 1.00 54.25 170 SER A CA 1
ATOM 1303 C C . SER A 1 170 ? 1.832 12.743 -12.165 1.00 54.25 170 SER A C 1
ATOM 1305 O O . SER A 1 170 ? 2.551 11.752 -12.280 1.00 54.25 170 SER A O 1
ATOM 1307 N N . THR A 1 171 ? 1.986 13.655 -11.201 1.00 54.78 171 THR A N 1
ATOM 1308 C CA . THR A 1 171 ? 2.984 13.519 -10.130 1.00 54.78 171 THR A CA 1
ATOM 1309 C C . THR A 1 171 ? 2.397 12.776 -8.931 1.00 54.78 171 THR A C 1
ATOM 1311 O O . THR A 1 171 ? 1.305 13.067 -8.446 1.00 54.78 171 THR A O 1
ATOM 1314 N N . THR A 1 172 ? 3.134 11.799 -8.423 1.00 58.62 172 THR A N 1
ATOM 1315 C CA . THR A 1 172 ? 2.761 10.950 -7.275 1.00 58.62 172 THR A CA 1
ATOM 1316 C C . THR A 1 172 ? 3.067 11.596 -5.918 1.00 58.62 172 THR A C 1
ATOM 1318 O O . THR A 1 172 ? 2.831 11.007 -4.861 1.00 58.62 172 THR A O 1
ATOM 1321 N N . ILE A 1 173 ? 3.501 12.862 -5.932 1.00 62.56 173 ILE A N 1
ATOM 1322 C CA . ILE A 1 173 ? 3.736 13.725 -4.760 1.00 62.56 173 ILE A CA 1
ATOM 1323 C C . ILE A 1 173 ? 2.425 14.412 -4.309 1.00 62.56 173 ILE A C 1
ATOM 1325 O O . ILE A 1 173 ? 2.415 15.517 -3.766 1.00 62.56 173 ILE A O 1
ATOM 1329 N N . ASP A 1 174 ? 1.279 13.770 -4.531 1.00 77.81 174 ASP A N 1
ATOM 1330 C CA . ASP A 1 174 ? -0.001 14.243 -4.010 1.00 77.81 174 ASP A CA 1
ATOM 1331 C C . ASP A 1 174 ? -0.053 14.009 -2.481 1.00 77.81 174 ASP A C 1
ATOM 1333 O O . ASP A 1 174 ? 0.222 12.892 -2.017 1.00 77.81 174 ASP A O 1
ATOM 1337 N N . PRO A 1 175 ? -0.430 15.018 -1.667 1.00 82.19 175 PRO A N 1
ATOM 1338 C CA . PRO A 1 175 ? -0.576 14.888 -0.215 1.00 82.19 175 PRO A CA 1
ATOM 1339 C C . PRO A 1 175 ? -1.520 13.775 0.273 1.00 82.19 175 PRO A C 1
ATOM 1341 O O . PRO A 1 175 ? -1.502 13.459 1.466 1.00 82.19 175 PRO A O 1
ATOM 1344 N N . LEU A 1 176 ? -2.375 13.234 -0.598 1.00 82.06 176 LEU A N 1
ATOM 1345 C CA . LEU A 1 176 ? -3.305 12.142 -0.312 1.00 82.06 176 LEU A CA 1
ATOM 1346 C C . LEU A 1 176 ? -2.683 10.750 -0.483 1.00 82.06 176 LEU A C 1
ATOM 1348 O O . LEU A 1 176 ? -3.212 9.795 0.086 1.00 82.06 176 LEU A O 1
ATOM 1352 N N . PHE A 1 177 ? -1.576 10.629 -1.223 1.00 81.38 177 PHE A N 1
ATOM 1353 C CA . PHE A 1 177 ? -0.934 9.339 -1.502 1.00 81.38 177 PHE A CA 1
ATOM 1354 C C . PHE A 1 177 ? 0.510 9.272 -0.995 1.00 81.38 177 PHE A C 1
ATOM 1356 O O . PHE A 1 177 ? 0.877 8.255 -0.408 1.00 81.38 177 PHE A O 1
ATOM 1363 N N . LEU A 1 178 ? 1.290 10.354 -1.123 1.00 86.19 178 LEU A N 1
ATOM 1364 C CA . LEU A 1 178 ? 2.697 10.438 -0.695 1.00 86.19 178 LEU A CA 1
ATOM 1365 C C . LEU A 1 178 ? 3.565 9.291 -1.240 1.00 86.19 178 LEU A C 1
ATOM 1367 O O . LEU A 1 178 ? 4.342 8.686 -0.502 1.00 86.19 178 LEU A O 1
ATOM 1371 N N . GLY A 1 179 ? 3.379 8.973 -2.520 1.00 88.19 179 GLY A N 1
ATOM 1372 C CA . GLY A 1 179 ? 4.009 7.853 -3.208 1.00 88.19 179 GLY A CA 1
ATOM 1373 C C . GLY A 1 179 ? 3.020 7.105 -4.097 1.00 88.19 179 GLY A C 1
ATOM 1374 O O . GLY A 1 179 ? 1.892 7.545 -4.318 1.00 88.19 179 GLY A O 1
ATOM 1375 N N . SER A 1 180 ? 3.472 5.979 -4.632 1.00 87.00 180 SER A N 1
ATOM 1376 C CA . SER A 1 180 ? 2.744 5.159 -5.600 1.00 87.00 180 SER A CA 1
ATOM 1377 C C . SER A 1 180 ? 2.324 3.829 -4.996 1.00 87.00 180 SER A C 1
ATOM 1379 O O . SER A 1 180 ? 1.134 3.619 -4.765 1.00 87.00 180 SER A O 1
ATOM 1381 N N . TYR A 1 181 ? 3.288 2.945 -4.729 1.00 90.81 181 TYR A N 1
ATOM 1382 C CA . TYR A 1 181 ? 2.995 1.555 -4.400 1.00 90.81 181 TYR A CA 1
ATOM 1383 C C . TYR A 1 181 ? 4.000 0.948 -3.413 1.00 90.81 181 TYR A C 1
ATOM 1385 O O . TYR A 1 181 ? 5.131 1.421 -3.274 1.00 90.81 181 TYR A O 1
ATOM 1393 N N . THR A 1 182 ? 3.559 -0.089 -2.702 1.00 94.38 182 THR A N 1
ATOM 1394 C CA . THR A 1 182 ? 4.328 -0.781 -1.660 1.00 94.38 182 THR A CA 1
ATOM 1395 C C . THR A 1 182 ? 5.304 -1.799 -2.241 1.00 94.38 182 THR A C 1
ATOM 1397 O O . 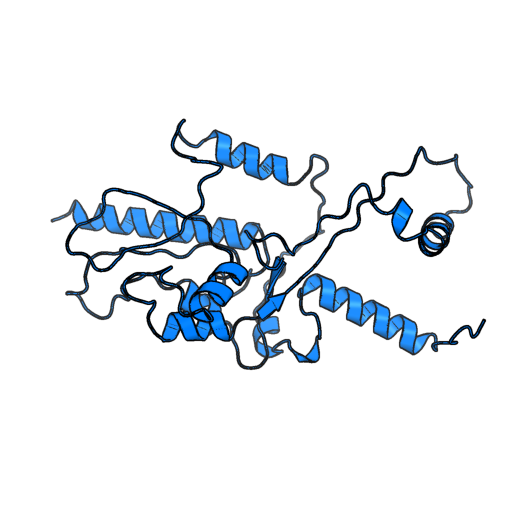THR A 1 182 ? 4.938 -2.581 -3.107 1.00 94.38 182 THR A O 1
ATOM 1400 N N . TYR A 1 183 ? 6.517 -1.885 -1.707 1.00 95.94 183 TYR A N 1
ATOM 1401 C CA . TYR A 1 183 ? 7.458 -2.960 -2.041 1.00 95.94 183 TYR A CA 1
ATOM 1402 C C . TYR A 1 183 ? 8.066 -3.563 -0.776 1.00 95.94 183 TYR A C 1
ATOM 1404 O O . TYR A 1 183 ? 8.022 -2.945 0.293 1.00 95.94 183 TYR A O 1
ATOM 1412 N N . ILE A 1 184 ? 8.636 -4.766 -0.864 1.00 96.88 184 ILE A N 1
ATOM 1413 C CA . ILE A 1 184 ? 9.332 -5.360 0.282 1.00 96.88 184 ILE A CA 1
ATOM 1414 C C . ILE A 1 184 ? 10.766 -4.845 0.302 1.00 96.88 184 ILE A C 1
ATOM 1416 O O . ILE A 1 184 ? 11.591 -5.225 -0.527 1.00 96.88 184 ILE A O 1
ATOM 1420 N N . ALA A 1 185 ? 11.054 -3.948 1.243 1.00 97.00 185 ALA A N 1
ATOM 1421 C CA . ALA A 1 185 ? 12.392 -3.401 1.405 1.00 97.00 185 ALA A CA 1
ATOM 1422 C C . ALA A 1 185 ? 13.319 -4.382 2.142 1.00 97.00 185 ALA A C 1
ATOM 1424 O O . ALA A 1 185 ? 12.854 -5.215 2.921 1.00 97.00 185 ALA A O 1
ATOM 1425 N N . VAL A 1 186 ? 14.635 -4.244 1.968 1.00 96.69 186 VAL A N 1
ATOM 1426 C CA . VAL A 1 186 ? 15.640 -4.981 2.749 1.00 96.69 186 VAL A CA 1
ATOM 1427 C C . VAL A 1 186 ? 15.363 -4.815 4.245 1.00 96.69 186 VAL A C 1
ATOM 1429 O O . VAL A 1 186 ? 15.274 -3.702 4.764 1.00 96.69 186 VAL A O 1
ATOM 1432 N N . GLY A 1 187 ? 15.243 -5.943 4.947 1.00 94.94 187 GLY A N 1
ATOM 1433 C CA . GLY A 1 187 ? 14.890 -5.982 6.369 1.00 94.94 187 GLY A CA 1
ATOM 1434 C C . GLY A 1 187 ? 13.385 -6.040 6.655 1.00 94.94 187 GLY A C 1
ATOM 1435 O O . GLY A 1 187 ? 13.013 -6.159 7.821 1.00 94.94 187 GLY A O 1
ATOM 1436 N N . SER A 1 188 ? 12.538 -5.992 5.625 1.00 96.88 188 SER A N 1
ATOM 1437 C CA . SER A 1 188 ? 11.106 -6.303 5.665 1.00 96.88 188 SER A CA 1
ATOM 1438 C C . SER A 1 188 ? 10.841 -7.721 5.134 1.00 96.88 188 SER A C 1
ATOM 1440 O O . SER A 1 188 ? 11.756 -8.422 4.706 1.00 96.88 188 SER A O 1
ATOM 1442 N N . SER A 1 189 ? 9.593 -8.181 5.201 1.00 96.62 189 SER A N 1
ATOM 1443 C CA . SER A 1 189 ? 9.159 -9.467 4.637 1.00 96.62 189 SER A CA 1
ATOM 1444 C C . SER A 1 189 ? 7.644 -9.485 4.418 1.00 96.62 189 SER A C 1
ATOM 1446 O O . SER A 1 189 ? 6.939 -8.562 4.835 1.00 96.62 189 SER A O 1
ATOM 1448 N N . GLY A 1 190 ? 7.117 -10.571 3.842 1.00 96.19 190 GLY A N 1
ATOM 1449 C CA . GLY A 1 190 ? 5.671 -10.795 3.742 1.00 96.19 190 GLY A CA 1
ATOM 1450 C C . GLY A 1 190 ? 4.934 -10.731 5.090 1.00 96.19 190 GLY A C 1
ATOM 1451 O O . GLY A 1 190 ? 3.758 -10.371 5.128 1.00 96.19 190 GLY A O 1
ATOM 1452 N N . ASP A 1 191 ? 5.624 -10.976 6.209 1.00 97.31 191 ASP A N 1
ATOM 1453 C CA . ASP A 1 191 ? 5.037 -10.873 7.549 1.00 97.31 191 ASP A CA 1
ATOM 1454 C C . ASP A 1 191 ? 4.644 -9.430 7.909 1.00 97.31 191 ASP A C 1
ATOM 1456 O O . ASP A 1 191 ? 3.725 -9.222 8.703 1.00 97.31 191 ASP A O 1
ATOM 1460 N N . ASP A 1 192 ? 5.287 -8.420 7.312 1.00 98.19 192 ASP A N 1
ATOM 1461 C CA . ASP A 1 192 ? 4.899 -7.021 7.502 1.00 98.19 192 ASP A CA 1
ATOM 1462 C C . ASP A 1 192 ? 3.573 -6.704 6.794 1.00 98.19 192 ASP A C 1
ATOM 1464 O O . ASP A 1 192 ? 2.741 -5.980 7.342 1.00 98.19 192 ASP A O 1
ATOM 1468 N N . LEU A 1 193 ? 3.309 -7.303 5.627 1.00 97.69 193 LEU A N 1
ATOM 1469 C CA . LEU A 1 193 ? 2.007 -7.203 4.951 1.00 97.69 193 LEU A CA 1
ATOM 1470 C C . LEU A 1 193 ? 0.905 -7.915 5.749 1.00 97.69 193 LEU A C 1
ATOM 1472 O O . LEU A 1 193 ? -0.212 -7.401 5.863 1.00 97.69 193 LEU A O 1
ATOM 1476 N N . ASP A 1 194 ? 1.220 -9.059 6.359 1.00 97.50 194 ASP A N 1
ATOM 1477 C CA . ASP A 1 194 ? 0.297 -9.763 7.255 1.00 97.50 194 ASP A CA 1
ATOM 1478 C C . ASP A 1 194 ? 0.028 -8.950 8.531 1.00 97.50 194 ASP A C 1
ATOM 1480 O O . ASP A 1 194 ? -1.118 -8.814 8.971 1.00 97.50 194 ASP A O 1
ATOM 1484 N N . ALA A 1 195 ? 1.063 -8.325 9.099 1.00 97.12 195 ALA A N 1
ATOM 1485 C CA . ALA A 1 195 ? 0.933 -7.404 10.222 1.00 97.12 195 ALA A CA 1
ATOM 1486 C C . ALA A 1 195 ? 0.066 -6.187 9.865 1.00 97.12 195 ALA A C 1
ATOM 1488 O O . ALA A 1 195 ? -0.751 -5.752 10.686 1.00 97.12 195 ALA A O 1
ATOM 1489 N N . MET A 1 196 ? 0.184 -5.660 8.644 1.00 97.00 196 MET A N 1
ATOM 1490 C CA . MET A 1 196 ? -0.695 -4.614 8.124 1.00 97.00 196 MET A CA 1
ATOM 1491 C C . MET A 1 196 ? -2.149 -5.092 8.031 1.00 97.00 196 MET A C 1
ATOM 1493 O O . MET A 1 196 ? -3.034 -4.382 8.507 1.00 97.00 196 MET A O 1
ATOM 1497 N N . ALA A 1 197 ? -2.392 -6.308 7.535 1.00 96.81 197 ALA A N 1
ATOM 1498 C CA . ALA A 1 197 ? -3.719 -6.923 7.393 1.00 96.81 197 ALA A CA 1
ATOM 1499 C C . ALA A 1 197 ? -4.409 -7.318 8.719 1.00 96.81 197 ALA A C 1
ATOM 1501 O O . ALA A 1 197 ? -5.630 -7.541 8.756 1.00 96.81 197 ALA A O 1
ATOM 1502 N N . GLU A 1 198 ? -3.647 -7.445 9.806 1.00 95.31 198 GLU A N 1
ATOM 1503 C CA . GLU A 1 198 ? -4.171 -7.832 11.118 1.00 95.31 198 GLU A CA 1
ATOM 1504 C C . GLU A 1 198 ? -5.144 -6.762 11.654 1.00 95.31 198 GLU A C 1
ATOM 1506 O O . GLU A 1 198 ? -4.783 -5.585 11.736 1.00 95.31 198 GLU A O 1
ATOM 1511 N N . PRO A 1 199 ? -6.376 -7.112 12.047 1.00 93.19 199 PRO A N 1
ATOM 1512 C CA . PRO A 1 199 ? -7.310 -6.129 12.567 1.00 93.19 199 PRO A CA 1
ATOM 1513 C C . PRO A 1 199 ? -6.905 -5.655 13.965 1.00 93.19 199 PRO A C 1
ATOM 1515 O O . PRO A 1 199 ? -6.131 -6.307 14.672 1.00 93.19 199 PRO A O 1
ATOM 1518 N N . LEU A 1 200 ? -7.475 -4.533 14.396 1.00 90.50 200 LEU A N 1
ATOM 1519 C CA . LEU A 1 200 ? -7.329 -4.044 15.760 1.00 90.50 200 LEU A CA 1
ATOM 1520 C C . LEU A 1 200 ? -8.681 -3.981 16.494 1.00 90.50 200 LEU A C 1
ATOM 1522 O O . LEU A 1 200 ? -9.698 -3.652 15.881 1.00 90.50 200 LEU A O 1
ATOM 1526 N N . PRO A 1 201 ? -8.697 -4.251 17.811 1.00 88.12 201 PRO A N 1
ATOM 1527 C CA . PRO A 1 201 ? -7.602 -4.832 18.591 1.00 88.12 201 PRO A CA 1
ATOM 1528 C C . PRO A 1 201 ? -7.278 -6.273 18.160 1.00 88.12 201 PRO A C 1
ATOM 1530 O O . PRO A 1 201 ? -8.153 -7.030 17.740 1.00 88.12 201 PRO A O 1
ATOM 1533 N N . LYS A 1 202 ? -6.003 -6.663 18.289 1.00 82.31 202 LYS A N 1
ATOM 1534 C CA . LYS A 1 202 ? -5.554 -8.028 17.990 1.00 82.31 202 LYS A CA 1
ATOM 1535 C C . LYS A 1 202 ? -6.249 -9.005 18.942 1.00 82.31 202 LYS A C 1
ATOM 1537 O O . LYS A 1 202 ? -6.199 -8.822 20.161 1.00 82.31 202 LYS A O 1
ATOM 1542 N N . ARG A 1 203 ? -6.889 -10.051 18.411 1.00 72.69 203 ARG A N 1
ATOM 1543 C CA . ARG A 1 203 ? -7.576 -11.065 19.230 1.00 72.69 203 ARG A CA 1
ATOM 1544 C C . ARG A 1 203 ? -6.556 -11.979 19.910 1.00 72.69 203 ARG A C 1
ATOM 1546 O O . ARG A 1 203 ? -6.135 -12.985 19.353 1.00 72.69 203 ARG A O 1
ATOM 1553 N N . ILE A 1 204 ? -6.165 -11.617 21.129 1.00 66.31 204 ILE A N 1
ATOM 1554 C CA . ILE A 1 204 ? -5.202 -12.364 21.956 1.00 66.31 204 ILE A CA 1
ATOM 1555 C C . ILE A 1 204 ? -5.924 -13.344 22.905 1.00 66.31 204 ILE A C 1
ATOM 1557 O O . ILE A 1 204 ? -5.345 -14.339 23.330 1.00 66.31 204 ILE A O 1
ATOM 1561 N N . SER A 1 205 ? -7.204 -13.109 23.227 1.00 67.56 205 SER A N 1
ATOM 1562 C CA . SER A 1 205 ? -8.016 -13.992 24.078 1.00 67.56 205 SER A CA 1
ATOM 1563 C C . SER A 1 205 ? -9.521 -13.854 23.798 1.00 67.56 205 SER A C 1
ATOM 1565 O O . SER A 1 205 ? -9.945 -12.961 23.066 1.00 67.56 205 SER A O 1
ATOM 1567 N N . LYS A 1 206 ? -10.346 -14.711 24.420 1.00 63.16 206 LYS A N 1
ATOM 1568 C CA . LYS A 1 206 ? -11.819 -14.629 24.345 1.00 63.16 206 LYS A CA 1
ATOM 1569 C C . LYS A 1 206 ? -12.404 -13.344 24.955 1.00 63.16 206 LYS A C 1
ATOM 1571 O O . LYS A 1 206 ? -13.529 -13.004 24.620 1.00 63.16 206 LYS A O 1
ATOM 1576 N N . ASN A 1 207 ? -11.645 -12.630 25.792 1.00 64.12 207 ASN A N 1
ATOM 1577 C CA . ASN A 1 207 ? -12.085 -11.406 26.476 1.00 64.12 207 ASN A CA 1
ATOM 1578 C C . ASN A 1 207 ? -11.526 -10.126 25.823 1.00 64.12 207 ASN A C 1
ATOM 1580 O O . ASN A 1 207 ? -11.416 -9.094 26.482 1.00 64.12 207 ASN A O 1
ATOM 1584 N N . CYS A 1 208 ? -11.100 -10.184 24.558 1.00 63.84 208 CYS A N 1
ATOM 1585 C CA . CYS A 1 208 ? -10.673 -8.984 23.840 1.00 63.84 208 CYS A CA 1
ATOM 1586 C C . CYS A 1 208 ? -11.872 -8.069 23.531 1.00 63.84 208 CYS A C 1
ATOM 1588 O O . CYS A 1 208 ? -12.967 -8.583 23.291 1.00 63.84 208 CYS A O 1
ATOM 1590 N N . PRO A 1 209 ? -11.664 -6.738 23.478 1.00 70.19 209 PRO A N 1
ATOM 1591 C CA . PRO A 1 209 ? -12.689 -5.814 23.005 1.00 70.19 209 PRO A CA 1
ATOM 1592 C C . PRO A 1 209 ? -13.161 -6.195 21.589 1.00 70.19 209 PRO A C 1
ATOM 1594 O O . PRO A 1 209 ? -12.432 -6.896 20.868 1.00 70.19 209 PRO A O 1
ATOM 1597 N N . PRO A 1 210 ? -14.370 -5.762 21.183 1.00 79.25 210 PRO A N 1
ATOM 1598 C CA . PRO A 1 210 ? -14.886 -6.039 19.850 1.00 79.25 210 PRO A CA 1
ATOM 1599 C C . PRO A 1 210 ? -13.947 -5.501 18.764 1.00 79.25 210 PRO A C 1
ATOM 1601 O O . PRO A 1 210 ? -13.073 -4.672 19.013 1.00 79.25 210 PRO A O 1
ATOM 1604 N N . LEU A 1 211 ? -14.120 -6.022 17.553 1.00 84.94 211 LEU A N 1
ATOM 1605 C CA . LEU A 1 211 ? -13.390 -5.587 16.367 1.00 84.94 211 LEU A CA 1
ATOM 1606 C C . LEU A 1 211 ? -13.653 -4.094 16.121 1.00 84.94 211 LEU A C 1
ATOM 1608 O O . LEU A 1 211 ? -14.810 -3.690 16.141 1.00 84.94 211 LEU A O 1
ATOM 1612 N N . GLN A 1 212 ? -12.610 -3.288 15.898 1.00 86.31 212 GLN A N 1
ATOM 1613 C CA . GLN A 1 212 ? -12.755 -1.827 15.794 1.00 86.31 212 GLN A CA 1
ATOM 1614 C C . GLN A 1 212 ? -12.079 -1.214 14.567 1.00 86.31 212 GLN A C 1
ATOM 1616 O O . GLN A 1 212 ? -12.662 -0.342 13.940 1.00 86.31 212 GLN A O 1
ATOM 1621 N N . ILE A 1 213 ? -10.869 -1.652 14.203 1.00 90.00 213 ILE A N 1
ATOM 1622 C CA . ILE A 1 213 ? -10.167 -1.144 13.016 1.00 90.00 213 ILE A CA 1
ATOM 1623 C C . ILE A 1 213 ? -9.805 -2.300 12.097 1.00 90.00 213 ILE A C 1
ATOM 1625 O O . ILE A 1 213 ? -9.218 -3.300 12.519 1.00 90.00 213 ILE A O 1
ATOM 1629 N N . LEU A 1 214 ? -10.107 -2.110 10.817 1.00 92.75 214 LEU A N 1
ATOM 1630 C CA . LEU A 1 214 ? -9.751 -3.003 9.727 1.00 92.75 214 LEU A CA 1
ATOM 1631 C C . LEU A 1 214 ? -8.815 -2.304 8.750 1.00 92.75 214 LEU A C 1
ATOM 1633 O O . LEU A 1 214 ? -8.869 -1.089 8.580 1.00 92.75 214 LEU A O 1
ATOM 1637 N N . PHE A 1 215 ? -7.966 -3.094 8.100 1.00 94.50 215 PHE A N 1
ATOM 1638 C CA . PHE A 1 215 ? -6.990 -2.607 7.136 1.00 94.50 215 PHE A CA 1
ATOM 1639 C C . PHE A 1 215 ? -7.181 -3.358 5.821 1.00 94.50 215 PHE A C 1
ATOM 1641 O O . PHE A 1 215 ? -7.017 -4.578 5.754 1.00 94.50 215 PHE A O 1
ATOM 1648 N N . ALA A 1 216 ? -7.529 -2.611 4.781 1.00 95.69 216 ALA A N 1
ATOM 1649 C CA . ALA A 1 216 ? -7.601 -3.070 3.401 1.00 95.69 216 ALA A CA 1
ATOM 1650 C C . ALA A 1 216 ? -6.695 -2.195 2.526 1.00 95.69 216 ALA A C 1
ATOM 1652 O O . ALA A 1 216 ? -6.150 -1.190 2.980 1.00 95.69 216 ALA A O 1
ATOM 1653 N N . GLY A 1 217 ? -6.546 -2.575 1.261 1.00 95.12 217 GLY A N 1
ATOM 1654 C CA . GLY A 1 217 ? -5.659 -1.915 0.309 1.00 95.12 217 GLY A CA 1
ATOM 1655 C C . GLY A 1 217 ? -4.490 -2.800 -0.106 1.00 95.12 217 GLY A C 1
ATOM 1656 O O . GLY A 1 217 ? -4.309 -3.908 0.409 1.00 95.12 217 GLY A O 1
ATOM 1657 N N . GLU A 1 218 ? -3.726 -2.313 -1.080 1.00 95.38 218 GLU A N 1
ATOM 1658 C CA . GLU A 1 218 ? -2.638 -3.064 -1.719 1.00 95.38 218 GLU A CA 1
ATOM 1659 C C . GLU A 1 218 ? -1.546 -3.473 -0.715 1.00 95.38 218 GLU A C 1
ATOM 1661 O O . GLU A 1 218 ? -1.152 -4.637 -0.689 1.00 95.38 218 GLU A O 1
ATOM 1666 N N . ALA A 1 219 ? -1.217 -2.592 0.238 1.00 96.75 219 ALA A N 1
ATOM 1667 C CA . ALA A 1 219 ? -0.219 -2.804 1.293 1.00 96.75 219 ALA A CA 1
ATOM 1668 C C . ALA A 1 219 ? -0.654 -3.803 2.388 1.00 96.75 219 ALA A C 1
ATOM 1670 O O . ALA A 1 219 ? -0.144 -3.786 3.507 1.00 96.75 219 ALA A O 1
ATOM 1671 N N . THR A 1 220 ? -1.661 -4.632 2.109 1.00 97.38 220 THR A N 1
ATOM 1672 C CA . THR A 1 220 ? -2.189 -5.638 3.038 1.00 97.38 220 THR A CA 1
ATOM 1673 C C . THR A 1 220 ? -2.353 -7.010 2.379 1.00 97.38 220 THR A C 1
ATOM 1675 O O . THR A 1 220 ? -2.959 -7.896 2.978 1.00 97.38 220 THR A O 1
ATOM 1678 N N . HIS A 1 221 ? -1.867 -7.210 1.146 1.00 96.75 221 HIS A N 1
ATOM 1679 C CA . HIS A 1 221 ? -1.912 -8.505 0.461 1.00 96.75 221 HIS A CA 1
ATOM 1680 C C . HIS A 1 221 ? -0.507 -9.080 0.275 1.00 96.75 221 HIS A C 1
ATOM 1682 O O . HIS A 1 221 ? 0.250 -8.579 -0.549 1.00 96.75 221 HIS A O 1
ATOM 1688 N N . ARG A 1 222 ? -0.192 -10.177 0.974 1.00 95.62 222 ARG A N 1
ATOM 1689 C CA . ARG A 1 222 ? 1.150 -10.784 1.015 1.00 95.62 222 ARG A CA 1
ATOM 1690 C C . ARG A 1 222 ? 1.784 -11.023 -0.359 1.00 95.62 222 ARG A C 1
ATOM 1692 O O . ARG A 1 222 ? 2.937 -10.682 -0.560 1.00 95.62 222 ARG A O 1
ATOM 1699 N N . SER A 1 223 ? 1.020 -11.567 -1.303 1.00 94.69 223 SER A N 1
ATOM 1700 C CA . SER A 1 223 ? 1.534 -11.983 -2.617 1.00 94.69 223 SER A CA 1
ATOM 1701 C C . SER A 1 223 ? 1.074 -11.128 -3.801 1.00 94.69 223 SER A C 1
ATOM 1703 O O . SER A 1 223 ? 1.425 -11.420 -4.938 1.00 94.69 223 SER A O 1
ATOM 1705 N N . CYS A 1 224 ? 0.254 -10.101 -3.564 1.00 94.56 224 CYS A N 1
ATOM 1706 C CA . CYS A 1 224 ? -0.328 -9.263 -4.626 1.00 94.56 224 CYS A CA 1
ATOM 1707 C C . CYS A 1 224 ? -0.346 -7.788 -4.203 1.00 94.56 224 CYS A C 1
ATOM 1709 O O . CYS A 1 224 ? -1.282 -7.049 -4.526 1.00 94.56 224 CYS A O 1
ATOM 1711 N N . TYR A 1 225 ? 0.657 -7.368 -3.430 1.00 94.81 225 TYR A N 1
ATOM 1712 C CA . TYR A 1 225 ? 0.874 -5.963 -3.093 1.00 94.81 225 TYR A CA 1
ATOM 1713 C C . TYR A 1 225 ? 1.142 -5.142 -4.361 1.00 94.81 225 TYR A C 1
ATOM 1715 O O . TYR A 1 225 ? 1.346 -5.696 -5.437 1.00 94.81 225 TYR A O 1
ATOM 1723 N N . SER A 1 226 ? 1.086 -3.817 -4.280 1.00 94.31 226 SER A N 1
ATOM 1724 C CA . SER A 1 226 ? 1.248 -2.908 -5.425 1.00 94.31 226 SER A CA 1
ATOM 1725 C C . SER A 1 226 ? 0.196 -3.011 -6.537 1.00 94.31 226 SER A C 1
ATOM 1727 O O . SER A 1 226 ? 0.316 -2.351 -7.567 1.00 94.31 226 SER A O 1
ATOM 1729 N N . THR A 1 227 ? -0.878 -3.790 -6.359 1.00 94.12 227 THR A N 1
ATOM 1730 C CA . THR A 1 227 ? -1.862 -4.024 -7.428 1.00 94.12 227 THR A CA 1
ATOM 1731 C C . THR A 1 227 ? -3.284 -3.610 -7.068 1.00 94.12 227 THR A 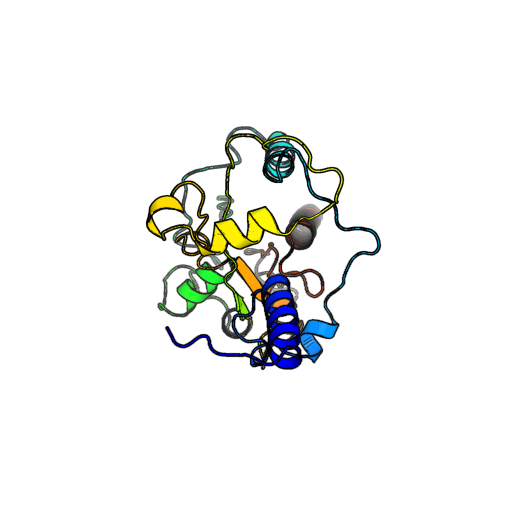C 1
ATOM 1733 O O . THR A 1 227 ? -3.740 -3.702 -5.925 1.00 94.12 227 THR A O 1
ATOM 1736 N N . THR A 1 228 ? -4.048 -3.218 -8.092 1.00 93.62 228 THR A N 1
ATOM 1737 C CA . THR A 1 228 ? -5.477 -2.912 -7.944 1.00 93.62 228 THR A CA 1
ATOM 1738 C C . THR A 1 228 ? -6.301 -4.145 -7.570 1.00 93.62 228 THR A C 1
ATOM 1740 O O . THR A 1 228 ? -7.229 -4.043 -6.770 1.00 93.62 228 THR A O 1
ATOM 1743 N N . HIS A 1 229 ? -5.970 -5.321 -8.112 1.00 94.25 229 HIS A N 1
ATOM 1744 C CA . HIS A 1 229 ? -6.679 -6.551 -7.759 1.00 94.25 229 HIS A CA 1
ATOM 1745 C C . HIS A 1 229 ? -6.364 -6.982 -6.321 1.00 94.25 229 HIS A C 1
ATOM 1747 O O . HIS A 1 229 ? -7.275 -7.404 -5.617 1.00 94.25 229 HIS A O 1
ATOM 1753 N N . GLY A 1 230 ? -5.124 -6.807 -5.847 1.00 95.44 230 GLY A N 1
ATOM 1754 C CA . GLY A 1 230 ? -4.757 -7.031 -4.451 1.00 95.44 230 GLY A CA 1
ATOM 1755 C C . GLY A 1 230 ? -5.573 -6.142 -3.519 1.00 95.44 230 GLY A C 1
ATOM 1756 O O . GLY A 1 230 ? -6.190 -6.643 -2.583 1.00 95.44 230 GLY A O 1
ATOM 1757 N N . ALA A 1 231 ? -5.689 -4.848 -3.833 1.00 95.44 231 ALA A N 1
ATOM 1758 C CA . ALA A 1 231 ? -6.551 -3.926 -3.089 1.00 95.44 231 ALA A CA 1
ATOM 1759 C C . ALA A 1 231 ? -8.034 -4.352 -3.084 1.00 95.44 231 ALA A C 1
ATOM 1761 O O . ALA A 1 231 ? -8.705 -4.268 -2.056 1.00 95.44 231 ALA A O 1
ATOM 1762 N N . TYR A 1 232 ? -8.552 -4.844 -4.213 1.00 95.62 232 TYR A N 1
ATOM 1763 C CA . TYR A 1 232 ? -9.916 -5.371 -4.298 1.00 95.62 232 TYR A CA 1
ATOM 1764 C C . TYR A 1 232 ? -10.114 -6.616 -3.416 1.00 95.62 232 TYR A C 1
ATOM 1766 O O . TYR A 1 232 ? -11.071 -6.687 -2.642 1.00 95.62 232 TYR A O 1
ATOM 1774 N N . LEU A 1 233 ? -9.192 -7.580 -3.489 1.00 96.69 233 LEU A N 1
ATOM 1775 C CA . LEU A 1 233 ? -9.247 -8.822 -2.714 1.00 96.69 233 LEU A CA 1
ATOM 1776 C C . LEU A 1 233 ? -9.172 -8.558 -1.207 1.00 96.69 233 LEU A C 1
ATOM 1778 O O . LEU A 1 233 ? -9.893 -9.190 -0.433 1.00 96.69 233 LEU A O 1
ATOM 1782 N N . THR A 1 234 ? -8.349 -7.602 -0.775 1.00 97.38 234 THR A N 1
ATOM 1783 C CA . THR A 1 234 ? -8.266 -7.225 0.642 1.00 97.38 234 THR A CA 1
ATOM 1784 C C . THR A 1 234 ? -9.511 -6.472 1.102 1.00 97.38 234 THR A C 1
ATOM 1786 O O . THR A 1 234 ? -9.972 -6.706 2.216 1.00 97.38 234 THR A O 1
ATOM 1789 N N . GLY A 1 235 ? -10.145 -5.676 0.235 1.00 95.56 235 GLY A N 1
ATOM 1790 C CA . GLY A 1 235 ? -11.475 -5.114 0.494 1.00 95.56 235 GLY A CA 1
ATOM 1791 C C . GLY A 1 235 ? -12.534 -6.197 0.747 1.00 95.56 235 GLY A C 1
ATOM 1792 O O . GLY A 1 235 ? -13.254 -6.141 1.745 1.00 95.56 235 GLY A O 1
ATOM 1793 N N . LEU A 1 236 ? -12.578 -7.242 -0.091 1.00 96.00 236 LEU A N 1
ATOM 1794 C CA . LEU A 1 236 ? -13.458 -8.398 0.133 1.00 96.00 236 LEU A CA 1
ATOM 1795 C C . LEU A 1 236 ? -13.121 -9.147 1.430 1.00 96.00 236 LEU A C 1
ATOM 1797 O O . LEU A 1 236 ? -14.025 -9.611 2.129 1.00 96.00 236 LEU A O 1
ATOM 1801 N N . ARG A 1 237 ? -11.832 -9.289 1.762 1.00 97.00 237 ARG A N 1
ATOM 1802 C CA . ARG A 1 237 ? -11.380 -9.926 3.008 1.00 97.00 237 ARG A CA 1
ATOM 1803 C C . ARG A 1 237 ? -11.936 -9.197 4.231 1.00 97.00 237 ARG A C 1
ATOM 1805 O O . ARG A 1 237 ? -12.496 -9.853 5.110 1.00 97.00 237 ARG A O 1
ATOM 1812 N N . GLU A 1 238 ? -11.822 -7.871 4.274 1.00 95.12 238 GLU A N 1
ATOM 1813 C CA . GLU A 1 238 ? -12.306 -7.068 5.402 1.00 95.12 238 GLU A CA 1
ATOM 1814 C C . GLU A 1 238 ? -13.838 -7.014 5.469 1.00 95.12 238 GLU A C 1
ATOM 1816 O O . GLU A 1 238 ? -14.402 -7.170 6.552 1.00 95.12 238 GLU A O 1
ATOM 1821 N N . ALA A 1 239 ? -14.531 -6.929 4.329 1.00 93.00 239 ALA A N 1
ATOM 1822 C CA . ALA A 1 239 ? -15.992 -7.021 4.290 1.00 93.00 239 ALA A CA 1
ATOM 1823 C C . ALA A 1 239 ? -16.497 -8.357 4.869 1.00 93.00 239 ALA A C 1
ATOM 1825 O O . ALA A 1 239 ? -17.387 -8.390 5.717 1.00 93.00 239 ALA A O 1
ATOM 1826 N N . ASN A 1 240 ? -15.873 -9.475 4.485 1.00 93.56 240 ASN A N 1
ATOM 1827 C CA . ASN A 1 240 ? -16.200 -10.790 5.043 1.00 93.56 240 ASN A CA 1
ATOM 1828 C C . ASN A 1 240 ? -15.880 -10.896 6.542 1.00 93.56 240 ASN A C 1
ATOM 1830 O O . ASN A 1 240 ? -16.559 -11.624 7.270 1.00 93.56 240 ASN A O 1
ATOM 1834 N N . ARG A 1 241 ? -14.845 -10.196 7.021 1.00 91.75 241 ARG A N 1
ATOM 1835 C CA . ARG A 1 241 ? -14.493 -10.137 8.446 1.00 91.75 241 ARG A CA 1
ATOM 1836 C C . ARG A 1 241 ? -15.568 -9.396 9.248 1.00 91.75 241 ARG A C 1
ATOM 1838 O O . ARG A 1 241 ? -15.949 -9.897 10.304 1.00 91.75 241 ARG A O 1
ATOM 1845 N N . LEU A 1 242 ? -16.097 -8.285 8.724 1.00 88.50 242 LEU A N 1
ATOM 1846 C CA . LEU A 1 242 ? -17.238 -7.569 9.312 1.00 88.50 242 LEU A CA 1
ATOM 1847 C C . LEU A 1 242 ? -18.495 -8.437 9.348 1.00 88.50 242 LEU A C 1
ATOM 1849 O O . LEU A 1 242 ? -19.098 -8.579 10.406 1.00 88.50 242 LEU A O 1
ATOM 1853 N N . LEU A 1 243 ? -18.849 -9.086 8.234 1.00 88.56 243 LEU A N 1
ATOM 1854 C CA . LEU A 1 243 ? -20.026 -9.962 8.175 1.00 88.56 243 LEU A CA 1
ATOM 1855 C C . LEU A 1 243 ? -19.968 -11.069 9.234 1.00 88.56 243 LEU A C 1
ATOM 1857 O O . LEU A 1 243 ? -20.931 -11.273 9.966 1.00 88.56 243 LEU A O 1
ATOM 1861 N N . LYS A 1 244 ? -18.817 -11.741 9.369 1.00 87.25 244 LYS A N 1
ATOM 1862 C CA . LYS A 1 244 ? -18.606 -12.754 10.415 1.00 87.25 244 LYS A CA 1
ATOM 1863 C C . LYS A 1 244 ? -18.674 -12.166 11.822 1.00 87.25 244 LYS A C 1
ATOM 1865 O O . LYS A 1 244 ? -19.099 -12.858 12.741 1.00 87.25 244 LYS A O 1
ATOM 1870 N N . HIS A 1 245 ? -18.213 -10.928 12.010 1.00 83.12 245 HIS A N 1
ATOM 1871 C CA . HIS A 1 245 ? -18.276 -10.265 13.306 1.00 83.12 245 HIS A CA 1
ATOM 1872 C C . HIS A 1 245 ? -19.726 -10.032 13.734 1.00 83.12 245 HIS A C 1
ATOM 1874 O O . HIS A 1 245 ? -20.072 -10.442 14.836 1.00 83.12 245 HIS A O 1
ATOM 1880 N N . PHE A 1 246 ? -20.559 -9.468 12.855 1.00 78.62 246 PHE A N 1
ATOM 1881 C CA . PHE A 1 246 ? -21.969 -9.198 13.147 1.00 78.62 246 PHE A CA 1
ATOM 1882 C C . PHE A 1 246 ? -22.802 -10.478 13.279 1.00 78.62 246 PHE A C 1
ATOM 1884 O O . PHE A 1 246 ? -23.554 -10.607 14.235 1.00 78.62 246 PHE A O 1
ATOM 1891 N N . GLN A 1 247 ? -22.576 -11.484 12.426 1.00 77.31 247 GLN A N 1
ATOM 1892 C CA . GLN A 1 247 ? -23.259 -12.781 12.549 1.00 77.31 247 GLN A CA 1
ATOM 1893 C C . GLN A 1 247 ? -22.984 -13.477 13.892 1.00 77.31 247 GLN A C 1
ATOM 1895 O O . GLN A 1 247 ? -23.874 -14.098 14.452 1.00 77.31 247 GLN A O 1
ATOM 1900 N N . CYS A 1 248 ? -21.771 -13.352 14.446 1.00 60.81 248 CYS A N 1
ATOM 1901 C CA . CYS A 1 248 ? -21.454 -13.907 15.766 1.00 60.81 248 CYS A CA 1
ATOM 1902 C C . CYS A 1 248 ? -22.101 -13.143 16.935 1.00 60.81 248 CYS A C 1
ATOM 1904 O O . CYS A 1 248 ? -22.131 -13.678 18.041 1.00 60.81 248 CYS A O 1
ATOM 1906 N N . VAL A 1 249 ? -22.522 -11.892 16.730 1.00 57.31 249 VAL A N 1
ATOM 1907 C CA . VAL A 1 249 ? -23.168 -11.065 17.763 1.00 57.31 249 VAL A CA 1
ATOM 1908 C C . VAL A 1 249 ? -24.666 -11.368 17.842 1.00 57.31 249 VAL A C 1
ATOM 1910 O O . VAL A 1 249 ? -25.215 -11.336 18.937 1.00 57.31 249 VAL A O 1
ATOM 1913 N N . ASP A 1 250 ? -25.295 -11.734 16.724 1.00 52.22 250 ASP A N 1
ATOM 1914 C CA . ASP A 1 250 ? -26.729 -12.056 16.659 1.00 52.22 250 ASP A CA 1
ATOM 1915 C C . ASP A 1 250 ? -27.089 -13.452 17.227 1.00 52.22 250 ASP A C 1
ATOM 1917 O O . ASP A 1 250 ? -28.264 -13.745 17.444 1.00 52.22 250 ASP A O 1
ATOM 1921 N N . ASP A 1 251 ? -26.093 -14.309 17.491 1.00 45.66 251 ASP A N 1
ATOM 1922 C CA . ASP A 1 251 ? -26.250 -15.684 18.007 1.00 45.66 251 ASP A CA 1
ATOM 1923 C C . ASP A 1 251 ? -26.139 -15.802 19.555 1.00 45.66 251 ASP A C 1
ATOM 1925 O O . ASP A 1 251 ? -25.995 -16.912 20.084 1.00 45.66 251 ASP A O 1
ATOM 1929 N N . VAL A 1 252 ? -26.189 -14.688 20.304 1.00 41.91 252 VAL A N 1
ATOM 1930 C CA . VAL A 1 252 ? -26.103 -14.636 21.788 1.00 41.91 252 VAL A CA 1
ATOM 1931 C C . VAL A 1 252 ? -27.326 -13.951 22.389 1.00 41.91 252 VAL A C 1
ATOM 1933 O O . VAL A 1 252 ? -27.851 -14.490 23.392 1.00 41.91 252 VAL A O 1
#

Foldseek 3Di:
DDDPPDDPVNVVVVVVQVVVCQVQLDPHPLFADPQLQVLADDDDDDDDDDPVDPVVVVVVVVVPDDPPPDDPPDAQQADEDPDPDPPPPPPDHDAALLRVLVCLVVVRNRYVVDDDPLLNVLSPQKDFHADKDQDDDDDDDDDDDPPDDPPPVVVVVVVDDPVVSPPGIDGQCPSRHNGQWIGRTVVGHLVSLCSQQQFPPHCPDPPDDATRGGHAALSNASHRTSDPVRRVVSVVVVVVVVVVSVVVVVVD

Organism: Solanum bulbocastanum (NCBI:txid147425)

Radius of gyration: 22.61 Å; chains: 1; bounding box: 57×40×72 Å

pLDDT: mean 79.74, std 17.43, range [35.62, 98.19]

Sequence (252 aa):
MVVLKISLEEGVFAMFENIHRHYSSADDLGTLDFNGEIEYCNFHGDEMTIAKGYLSVIKSLASVLPDGLTQLCRKATKIEWQSDLILENDDGGNVSLGVLKKGICDNSAMFSPQLPSFKTEAISRLGFGVVDKLFLKLSSPSTHDDNGMICKEALEMESLDDEEIIDGISTTIDPLFLGSYTYIAVGSSGDDLDAMAEPLPKRISKNCPPLQILFAGEATHRSCYSTTHGAYLTGLREANRLLKHFQCVDDV